Protein AF-A0A924YQJ0-F1 (afdb_monomer_lite)

Radius of gyration: 27.19 Å; chains: 1; bounding box: 60×38×92 Å

Sequence (343 aa):
TFSLLAASVLLFFAAELSQSNDGESGGRRAFGAVEGRRFEVEVSGPFDLWNGPWWRWVRIPTSAFHHANLLHLFCNVSTLWFLGPLMERRMRRAAYLGFWFFSATVPLVPEYYFGNYPIGLSGVACAMFGWCLIERQYDSALARRLDDRVVRSFWMFLFLFLGLSAIGWLPIANVAHFVGVGYGWLNARASRHRNGRMAWIAAHALLPLAIYGVLHPFWNARYHAFLGRTAQNADGLSAGVPHFREAVRRDPGLPKVWLSLAVEQASQGDHLSAWKLTIEGLQHNRSSEELAEFARTVWRFLPEQDQEAGREVLRLAFVEDAPSWSKNLRMAKPSTEEESLGR

Secondary structure (DSSP, 8-state):
-HHHHHHHHHHHHHHHHHHHHSTT--S-SSS--STTHHHHHHHH-GGG-SSS-GGGGGHHHHHTT--SSHHHHHHHHHHHHHHHHHHHTTS-HHHHHHHHHHHTTTTHHHHHHTT----STHHHHHHHHHHHHHHTTT-HHHHHHS-HHHHHHHHHHHHHHHHHHHTTSS---HHHHHHHHHHHHHHHHHHTSHHHHHHHHHHHTTHHHHHHHHHS-TT-HHHHHHHHHHHHHHH-HHHHHHHHHHHHHH-TT-HHHHHHHHHHHHHTT-HHHHHHHHHHHHHH-TT-HHHHHHHHHHHHHS-HHHHHHHHHHHHHHTTTTHHHHHHHTT-PPPP--TTSS--

Foldseek 3Di:
DVVLLVLLVVVAVVVVVVVVPPPDPDDDVPQDDDPVCVLVPLQCAHPSLQDDDPVSLLVQLVQQSYAPDDVQSCVQSVLCVLLVVVVPVVDDPVVSVVLSSVLSHQLQLVCLLVSHHDGHCLLVSLLSLLLLVQVLVVDVVSCVSCDPVNNVVVVVVLVVVVVCCVVPNDPDSNSSNVSSSVNNNLVNVLVPDPVSVVVVVVVVVCSVVSSVCSNQVLLALSNLVNQLVVLCVVPNLVRSQVSLVSSCVNPLLPLVSLQSNLVSCVVVVNLLVSLLSLLSSCLNHVPDVVSLVVNLVSLVSPDPVCLVVSLVSLCVSCVPCSVVSCVSSVVDDDDPPVVVVPD

Structure (mmCIF, N/CA/C/O backbone):
data_AF-A0A924YQJ0-F1
#
_entry.id   AF-A0A924YQJ0-F1
#
loop_
_atom_site.group_PDB
_atom_site.id
_atom_site.type_symbol
_atom_site.label_atom_id
_atom_site.label_alt_id
_atom_site.label_comp_id
_atom_site.label_asym_id
_atom_site.label_entity_id
_atom_site.label_seq_id
_atom_site.pdbx_PDB_ins_code
_atom_site.Cartn_x
_atom_site.Cartn_y
_atom_site.Cartn_z
_atom_site.occupancy
_atom_site.B_iso_or_equiv
_atom_site.auth_seq_id
_atom_site.auth_comp_id
_atom_site.auth_asym_id
_atom_site.auth_atom_id
_atom_site.pdbx_PDB_model_num
ATOM 1 N N . THR A 1 1 ? 24.486 2.948 -12.733 1.00 88.25 1 THR A N 1
ATOM 2 C CA . THR A 1 1 ? 23.898 1.719 -12.136 1.00 88.25 1 THR A CA 1
ATOM 3 C C . THR A 1 1 ? 24.552 1.353 -10.818 1.00 88.25 1 THR A C 1
ATOM 5 O O . THR A 1 1 ? 23.854 1.253 -9.819 1.00 88.25 1 THR A O 1
ATOM 8 N N . PHE A 1 2 ? 25.879 1.195 -10.797 1.00 91.88 2 PHE A N 1
ATOM 9 C CA . PHE A 1 2 ? 26.636 0.755 -9.619 1.00 91.88 2 PHE A CA 1
ATOM 10 C C . PHE A 1 2 ? 26.305 1.527 -8.330 1.00 91.88 2 PHE A C 1
ATOM 12 O O . PHE A 1 2 ? 25.998 0.904 -7.323 1.00 91.88 2 PHE A O 1
ATOM 19 N N . SER A 1 3 ? 26.260 2.863 -8.373 1.00 91.62 3 SER A N 1
ATOM 20 C CA . SER A 1 3 ? 25.950 3.690 -7.194 1.00 91.62 3 SER A CA 1
ATOM 21 C C . SER A 1 3 ? 24.571 3.408 -6.586 1.00 91.62 3 SER A C 1
ATOM 23 O O . SER A 1 3 ? 24.430 3.436 -5.370 1.00 91.62 3 SER A O 1
ATOM 25 N N . LEU A 1 4 ? 23.562 3.107 -7.412 1.00 90.69 4 LEU A N 1
ATOM 26 C CA . LEU A 1 4 ? 22.204 2.812 -6.939 1.00 90.69 4 LEU A CA 1
ATOM 27 C C . LEU A 1 4 ? 22.137 1.426 -6.288 1.00 90.69 4 LEU A C 1
ATOM 29 O O . LEU A 1 4 ? 21.515 1.275 -5.244 1.00 90.69 4 LEU A O 1
ATOM 33 N N . LEU A 1 5 ? 22.841 0.439 -6.854 1.00 92.50 5 LEU A N 1
ATOM 34 C CA . LEU A 1 5 ? 22.964 -0.891 -6.249 1.00 92.50 5 LEU A CA 1
ATOM 35 C C . LEU A 1 5 ? 23.741 -0.845 -4.934 1.00 92.50 5 LEU A C 1
ATOM 37 O O . LEU A 1 5 ? 23.312 -1.440 -3.949 1.00 92.50 5 LEU A O 1
ATOM 41 N N . ALA A 1 6 ? 24.853 -0.107 -4.904 1.00 92.44 6 ALA A N 1
ATOM 42 C CA . ALA A 1 6 ? 25.639 0.095 -3.695 1.00 92.44 6 ALA A CA 1
ATOM 43 C C . ALA A 1 6 ? 24.791 0.739 -2.590 1.00 92.44 6 ALA A C 1
ATOM 45 O O . ALA A 1 6 ? 24.817 0.261 -1.462 1.00 92.44 6 ALA A O 1
ATOM 46 N N . ALA A 1 7 ? 23.978 1.750 -2.918 1.00 90.06 7 ALA A N 1
ATOM 47 C CA . ALA A 1 7 ? 23.053 2.356 -1.964 1.00 90.06 7 ALA A CA 1
ATOM 48 C C . ALA A 1 7 ? 22.061 1.333 -1.383 1.00 90.06 7 ALA A C 1
ATOM 50 O O . ALA A 1 7 ? 21.879 1.300 -0.171 1.00 90.06 7 ALA A O 1
ATOM 51 N N . SER A 1 8 ? 21.467 0.459 -2.205 1.00 89.00 8 SER A N 1
ATOM 52 C CA . SER A 1 8 ? 20.559 -0.593 -1.717 1.00 89.00 8 SER A CA 1
ATOM 53 C C . SER A 1 8 ? 21.238 -1.593 -0.787 1.00 89.00 8 SER A C 1
ATOM 55 O O . SER A 1 8 ? 20.663 -1.970 0.229 1.00 89.00 8 SER A O 1
ATOM 57 N N . VAL A 1 9 ? 22.459 -2.016 -1.123 1.00 91.62 9 VAL A N 1
ATOM 58 C CA . VAL A 1 9 ? 23.227 -2.959 -0.300 1.00 91.62 9 VAL A CA 1
ATOM 59 C C . VAL A 1 9 ? 23.630 -2.312 1.026 1.00 91.62 9 VAL A C 1
ATOM 61 O O . VAL A 1 9 ? 23.434 -2.909 2.081 1.00 91.62 9 VAL A O 1
ATOM 64 N N . LEU A 1 10 ? 24.138 -1.077 0.991 1.00 91.81 10 LEU A N 1
ATOM 65 C CA . LEU A 1 10 ? 24.520 -0.333 2.193 1.00 91.81 10 LEU A CA 1
ATOM 66 C C . LEU A 1 10 ? 23.320 -0.082 3.110 1.00 91.81 10 LEU A C 1
ATOM 68 O O . LEU A 1 10 ? 23.429 -0.297 4.312 1.00 91.81 10 LEU A O 1
ATOM 72 N N . LEU A 1 11 ? 22.174 0.327 2.555 1.00 85.31 11 LEU A N 1
ATOM 73 C CA . LEU A 1 11 ? 20.947 0.542 3.326 1.00 85.31 11 LEU A CA 1
ATOM 74 C C . LEU A 1 11 ? 20.440 -0.749 3.974 1.00 85.31 11 LEU A C 1
ATOM 76 O O . LEU A 1 11 ? 20.011 -0.712 5.123 1.00 85.31 11 LEU A O 1
ATOM 80 N N . PHE A 1 12 ? 20.528 -1.884 3.275 1.00 84.75 12 PHE A N 1
ATOM 81 C CA . PHE A 1 12 ? 20.170 -3.181 3.847 1.00 84.75 12 PHE A CA 1
ATOM 82 C C . PHE A 1 12 ? 21.040 -3.519 5.064 1.00 84.75 12 PHE A C 1
ATOM 84 O O . PHE A 1 12 ? 20.512 -3.768 6.143 1.00 84.75 12 PHE A O 1
ATOM 91 N N . PHE A 1 13 ? 22.368 -3.454 4.933 1.00 86.56 13 PHE A N 1
ATOM 92 C CA . PHE A 1 13 ? 23.259 -3.755 6.057 1.00 86.56 13 PHE A CA 1
ATOM 93 C C . PHE A 1 13 ? 23.159 -2.732 7.192 1.00 86.56 13 PHE A C 1
ATOM 95 O O . PHE A 1 13 ? 23.241 -3.115 8.354 1.00 86.56 13 PHE A O 1
ATOM 102 N N . ALA A 1 14 ? 22.936 -1.451 6.890 1.00 84.44 14 ALA A N 1
ATOM 103 C CA . ALA A 1 14 ? 22.692 -0.440 7.915 1.00 84.44 14 ALA A CA 1
ATOM 104 C C . ALA A 1 14 ? 21.415 -0.742 8.721 1.00 84.44 14 ALA A C 1
ATOM 106 O O . ALA A 1 14 ? 21.425 -0.624 9.945 1.00 84.44 14 ALA A O 1
ATOM 107 N N . ALA A 1 15 ? 20.340 -1.176 8.053 1.00 75.31 15 ALA A N 1
ATOM 108 C CA . ALA A 1 15 ? 19.100 -1.588 8.708 1.00 75.31 15 ALA A CA 1
ATOM 109 C C . ALA A 1 15 ? 19.271 -2.849 9.575 1.00 75.31 15 ALA A C 1
ATOM 111 O O . ALA A 1 15 ? 18.702 -2.909 10.663 1.00 75.31 15 ALA A O 1
ATOM 112 N N . GLU A 1 16 ? 20.056 -3.834 9.132 1.00 75.12 16 GLU A N 1
ATOM 113 C CA . GLU A 1 16 ? 20.374 -5.035 9.924 1.00 75.12 16 GLU A CA 1
ATOM 114 C C . GLU A 1 16 ? 21.238 -4.698 11.153 1.00 75.12 16 GLU A C 1
ATOM 116 O O . GLU A 1 16 ? 20.939 -5.118 12.270 1.00 75.12 16 GLU A O 1
ATOM 121 N N . LEU A 1 17 ? 22.272 -3.865 10.983 1.00 78.38 17 LEU A N 1
ATOM 122 C CA . LEU A 1 17 ? 23.136 -3.428 12.085 1.00 78.38 17 LEU A CA 1
ATOM 123 C C . LEU A 1 17 ? 22.362 -2.618 13.130 1.00 78.38 17 LEU A C 1
ATOM 125 O O . LEU A 1 17 ? 22.528 -2.844 14.329 1.00 78.38 17 LEU A O 1
ATOM 129 N N . SER A 1 18 ? 21.477 -1.720 12.689 1.00 74.25 18 SER A N 1
ATOM 130 C CA . SER A 1 18 ? 20.603 -0.966 13.594 1.00 74.25 18 SER A CA 1
ATOM 131 C C . SER A 1 18 ? 19.709 -1.884 14.427 1.00 74.25 18 SER A C 1
ATOM 133 O O . SER A 1 18 ? 19.500 -1.604 15.600 1.00 74.25 18 SER A O 1
ATOM 135 N N . GLN A 1 19 ? 19.207 -2.980 13.851 1.00 64.56 19 GLN A N 1
ATOM 136 C CA . GLN A 1 19 ? 18.389 -3.954 14.579 1.00 64.56 19 GLN A CA 1
ATOM 137 C C . GLN A 1 19 ? 19.205 -4.767 15.591 1.00 64.56 19 GLN A C 1
ATOM 139 O O . GLN A 1 19 ? 18.689 -5.113 16.649 1.00 64.56 19 GLN A O 1
ATOM 144 N N . SER A 1 20 ? 20.476 -5.053 15.291 1.00 58.84 20 SER A N 1
ATOM 145 C CA . SER A 1 20 ? 21.359 -5.810 16.190 1.00 58.84 20 SER A CA 1
ATOM 146 C C . SER A 1 20 ? 21.831 -5.030 17.426 1.00 58.84 20 SER A C 1
ATOM 148 O O . SER A 1 20 ? 22.156 -5.645 18.438 1.00 58.84 20 SER A O 1
ATOM 150 N N . ASN A 1 21 ? 21.842 -3.692 17.366 1.00 55.72 21 ASN A N 1
ATOM 151 C CA . ASN A 1 21 ? 22.284 -2.823 18.466 1.00 55.72 21 ASN A CA 1
ATOM 152 C C . ASN A 1 21 ? 21.186 -2.528 19.506 1.00 55.72 21 ASN A C 1
ATOM 154 O O . ASN A 1 21 ? 21.502 -2.109 20.620 1.00 55.72 21 ASN A O 1
ATOM 158 N N . ASP A 1 22 ? 19.915 -2.773 19.178 1.00 53.62 22 ASP A N 1
ATOM 159 C CA . ASP A 1 22 ? 18.789 -2.654 20.110 1.00 53.62 22 ASP A CA 1
ATOM 160 C C . ASP A 1 22 ? 18.715 -3.910 21.009 1.00 53.62 22 ASP A C 1
ATOM 162 O O . ASP A 1 22 ? 17.861 -4.784 20.844 1.00 53.62 22 ASP A O 1
ATOM 166 N N . GLY A 1 23 ? 19.655 -4.019 21.954 1.00 38.97 23 GLY A N 1
ATOM 167 C CA . GLY A 1 23 ? 19.752 -5.122 22.916 1.00 38.97 23 GLY A CA 1
ATOM 168 C C . GLY A 1 23 ? 18.473 -5.363 23.740 1.00 38.97 23 GLY A C 1
ATOM 169 O O . GLY A 1 23 ? 17.751 -4.434 24.099 1.00 38.97 23 GLY A O 1
ATOM 170 N N . GLU A 1 24 ? 18.197 -6.642 24.023 1.00 39.56 24 GLU A N 1
ATOM 171 C CA . GLU A 1 24 ? 17.260 -7.157 25.046 1.00 39.56 24 GLU A CA 1
ATOM 172 C C . GLU A 1 24 ? 15.838 -6.560 25.117 1.00 39.56 24 GLU A C 1
ATOM 174 O O . GLU A 1 24 ? 15.170 -6.587 26.147 1.00 39.56 24 GLU A O 1
ATOM 179 N N . SER A 1 25 ? 15.283 -6.136 23.983 1.00 35.84 25 SER A N 1
ATOM 180 C CA . SER A 1 25 ? 13.825 -6.102 23.793 1.00 35.84 25 SER A CA 1
ATOM 181 C C . SER A 1 25 ? 13.473 -6.658 22.417 1.00 35.84 25 SER A C 1
ATOM 183 O O . SER A 1 25 ? 13.061 -5.951 21.497 1.00 35.84 25 SER A O 1
ATOM 185 N N . GLY A 1 26 ? 13.710 -7.965 22.291 1.00 32.19 26 GLY A N 1
ATOM 186 C CA . GLY A 1 26 ? 13.465 -8.747 21.090 1.00 32.19 26 GLY A CA 1
ATOM 187 C C . GLY A 1 26 ? 12.028 -8.618 20.589 1.00 32.19 26 GLY A C 1
ATOM 188 O O . GLY A 1 26 ? 11.067 -8.811 21.330 1.00 32.19 26 GLY A O 1
ATOM 189 N N . GLY A 1 27 ? 11.911 -8.319 19.294 1.00 32.78 27 GLY A N 1
ATOM 190 C CA . GLY A 1 27 ? 10.660 -8.350 18.544 1.00 32.78 27 GLY A CA 1
ATOM 191 C C . GLY A 1 27 ? 10.453 -7.112 17.674 1.00 32.78 27 GLY A C 1
ATOM 192 O O . GLY A 1 27 ? 9.882 -6.122 18.117 1.00 32.78 27 GLY A O 1
ATOM 193 N N . ARG A 1 28 ? 10.844 -7.201 16.394 1.00 35.25 28 ARG A N 1
ATOM 194 C CA . ARG A 1 28 ? 10.319 -6.356 15.300 1.00 35.25 28 ARG A CA 1
ATOM 195 C C . ARG A 1 28 ? 10.495 -4.835 15.458 1.00 35.25 28 ARG A C 1
ATOM 197 O O . ARG A 1 28 ? 9.589 -4.053 15.163 1.00 35.25 28 ARG A O 1
ATOM 204 N N . ARG A 1 29 ? 11.686 -4.376 15.836 1.00 38.38 29 ARG A N 1
ATOM 205 C CA . ARG A 1 29 ? 12.040 -2.947 15.762 1.00 38.38 29 ARG A CA 1
ATOM 206 C C . ARG A 1 29 ? 12.676 -2.602 14.418 1.00 38.38 29 ARG A C 1
ATOM 208 O O . ARG A 1 29 ? 13.869 -2.399 14.298 1.00 38.38 29 ARG A O 1
ATOM 215 N N . ALA A 1 30 ? 11.812 -2.584 13.410 1.00 37.84 30 ALA A N 1
ATOM 216 C CA . ALA A 1 30 ? 11.961 -1.864 12.137 1.00 37.84 30 ALA A CA 1
ATOM 217 C C . ALA A 1 30 ? 10.629 -1.880 11.362 1.00 37.84 30 ALA A C 1
ATOM 219 O O . ALA A 1 30 ? 10.388 -1.023 10.520 1.00 37.84 30 ALA A O 1
ATOM 220 N N . PHE A 1 31 ? 9.723 -2.806 11.697 1.00 42.81 31 PHE A N 1
ATOM 221 C CA . PHE A 1 31 ? 8.387 -2.904 11.117 1.00 42.81 31 PHE A CA 1
ATOM 222 C C . PHE A 1 31 ? 7.412 -3.314 12.218 1.00 42.81 31 PHE A C 1
ATOM 224 O O . PHE A 1 31 ? 7.477 -4.432 12.722 1.00 42.81 31 PHE A O 1
ATOM 231 N N . GLY A 1 32 ? 6.578 -2.361 12.637 1.00 32.66 32 GLY A N 1
ATOM 232 C CA . GLY A 1 32 ? 5.831 -2.390 13.891 1.00 32.66 32 GLY A CA 1
ATOM 233 C C . GLY A 1 32 ? 5.195 -3.724 14.264 1.00 32.66 32 GLY A C 1
ATOM 234 O O . GLY A 1 32 ? 4.314 -4.229 13.576 1.00 32.66 32 GLY A O 1
ATOM 235 N N . ALA A 1 33 ? 5.576 -4.235 15.432 1.00 27.20 33 ALA A N 1
ATOM 236 C CA . ALA A 1 33 ? 4.684 -5.016 16.279 1.00 27.20 33 ALA A CA 1
ATOM 237 C C . ALA A 1 33 ? 5.171 -4.976 17.735 1.00 27.20 33 ALA A C 1
ATOM 239 O O . ALA A 1 33 ? 5.974 -5.794 18.165 1.00 27.20 33 ALA A O 1
ATOM 240 N N . VAL A 1 34 ? 4.631 -4.026 18.492 1.00 28.97 34 VAL A N 1
ATOM 241 C CA . VAL A 1 34 ? 4.242 -4.231 19.895 1.00 28.97 34 VAL A CA 1
ATOM 242 C C . VAL A 1 34 ? 2.718 -4.144 19.863 1.00 28.97 34 VAL A C 1
ATOM 244 O O . VAL A 1 34 ? 2.193 -3.369 19.072 1.00 28.97 34 VAL A O 1
ATOM 247 N N . GLU A 1 35 ? 1.978 -4.933 20.628 1.00 30.94 35 GLU A N 1
ATOM 248 C CA . GLU A 1 35 ? 0.509 -5.054 20.511 1.00 30.94 35 GLU A CA 1
ATOM 249 C C . GLU A 1 35 ? -0.248 -3.702 20.592 1.00 30.94 35 GLU A C 1
ATOM 251 O O . GLU A 1 35 ? -1.254 -3.503 19.907 1.00 30.94 35 GLU A O 1
ATOM 256 N N . GLY A 1 36 ? 0.325 -2.715 21.299 1.00 27.34 36 GLY A N 1
ATOM 257 C CA . GLY A 1 36 ? -0.094 -1.303 21.271 1.00 27.34 36 GLY A CA 1
ATOM 258 C C . GLY A 1 36 ? 0.354 -0.501 20.032 1.00 27.34 36 GLY A C 1
ATOM 259 O O . GLY A 1 36 ? -0.408 0.315 19.522 1.00 27.34 36 GLY A O 1
ATOM 260 N N . ARG A 1 37 ? 1.538 -0.789 19.470 1.00 35.16 37 ARG A N 1
ATOM 261 C CA . ARG A 1 37 ? 2.083 -0.190 18.228 1.00 35.16 37 ARG A CA 1
ATOM 262 C C . ARG A 1 37 ? 1.526 -0.795 16.937 1.00 35.16 37 ARG A C 1
ATOM 264 O O . ARG A 1 37 ? 1.705 -0.220 15.870 1.00 35.16 37 ARG A O 1
ATOM 271 N N . ARG A 1 38 ? 0.872 -1.959 16.993 1.00 41.78 38 ARG A N 1
ATOM 272 C CA . ARG A 1 38 ? 0.267 -2.597 15.812 1.00 41.78 38 ARG A CA 1
ATOM 273 C C . ARG A 1 38 ? -0.838 -1.716 15.234 1.00 41.78 38 ARG A C 1
ATOM 275 O O . ARG A 1 38 ? -0.884 -1.538 14.027 1.00 41.78 38 ARG A O 1
ATOM 282 N N . PHE A 1 39 ? -1.627 -1.087 16.110 1.00 45.09 39 PHE A N 1
ATOM 283 C CA . PHE A 1 39 ? -2.603 -0.080 15.706 1.00 45.09 39 PHE A CA 1
ATOM 284 C C . PHE A 1 39 ? -1.914 1.173 15.166 1.00 45.09 39 PHE A C 1
ATOM 286 O O . PHE A 1 39 ? -2.286 1.618 14.096 1.00 45.09 39 PHE A O 1
ATOM 293 N N . GLU A 1 40 ? -0.883 1.707 15.836 1.00 50.00 40 GLU A N 1
ATOM 294 C CA . GLU A 1 40 ? -0.159 2.897 15.350 1.00 50.00 40 GLU A CA 1
ATOM 295 C C . GLU A 1 40 ? 0.422 2.713 13.948 1.00 50.00 40 GLU A C 1
ATOM 297 O O . GLU A 1 40 ? 0.302 3.625 13.146 1.00 50.00 40 GLU A O 1
ATOM 302 N N . VAL A 1 41 ? 0.977 1.543 13.622 1.00 49.88 41 VAL A N 1
ATOM 303 C CA . VAL A 1 41 ? 1.477 1.233 12.268 1.00 49.88 41 VAL A CA 1
ATOM 304 C C . VAL A 1 41 ? 0.342 0.945 11.281 1.00 49.88 41 VAL A C 1
ATOM 306 O O . VAL A 1 41 ? 0.444 1.268 10.099 1.00 49.88 41 VAL A O 1
ATOM 309 N N . GLU A 1 42 ? -0.760 0.362 11.750 1.00 52.50 42 GLU A N 1
ATOM 310 C CA . GLU A 1 42 ? -1.954 0.111 10.939 1.00 52.50 42 GLU A CA 1
ATOM 311 C C . GLU A 1 42 ? -2.703 1.405 10.589 1.00 52.50 42 GLU A C 1
ATOM 313 O O . GLU A 1 42 ? -3.273 1.505 9.501 1.00 52.50 42 GLU A O 1
ATOM 318 N N . VAL A 1 43 ? -2.649 2.411 11.469 1.00 53.16 43 VAL A N 1
ATOM 319 C CA . VAL A 1 43 ? -3.235 3.731 11.245 1.00 53.16 43 VAL A CA 1
ATOM 320 C C . VAL A 1 43 ? -2.237 4.790 10.780 1.00 53.16 43 VAL A C 1
ATOM 322 O O . VAL A 1 43 ? -2.679 5.743 10.186 1.00 53.16 43 VAL A O 1
ATOM 325 N N . SER A 1 44 ? -0.915 4.704 10.932 1.00 57.81 44 SER A N 1
ATOM 326 C CA . SER A 1 44 ? -0.019 5.743 10.369 1.00 57.81 44 SER A CA 1
ATOM 327 C C . SER A 1 44 ? 0.261 5.568 8.867 1.00 57.81 44 SER A C 1
ATOM 329 O O . SER A 1 44 ? 0.839 6.458 8.229 1.00 57.81 44 SER A O 1
ATOM 331 N N . GLY A 1 45 ? -0.171 4.439 8.294 1.00 57.16 45 GLY A N 1
ATOM 332 C CA . GLY A 1 45 ? 0.249 3.985 6.972 1.00 57.16 45 GLY A CA 1
ATOM 333 C C . GLY A 1 45 ? 1.704 3.493 6.999 1.00 57.16 45 GLY A C 1
ATOM 334 O O . GLY A 1 45 ? 2.438 3.714 7.965 1.00 57.16 45 GLY A O 1
ATOM 335 N N . PRO A 1 46 ? 2.189 2.822 5.945 1.00 62.50 46 PRO A N 1
ATOM 336 C CA . PRO A 1 46 ? 3.576 2.386 5.909 1.00 62.50 46 PRO A CA 1
ATOM 337 C C . PRO A 1 46 ? 4.466 3.622 5.903 1.00 62.50 46 PRO A C 1
ATOM 339 O O . PRO A 1 46 ? 4.115 4.645 5.313 1.00 62.50 46 PRO A O 1
ATOM 342 N N . PHE A 1 47 ? 5.635 3.536 6.529 1.00 66.19 47 PHE A N 1
ATOM 343 C CA . PHE A 1 47 ? 6.590 4.645 6.534 1.00 66.19 47 PHE A CA 1
ATOM 344 C C . PHE A 1 47 ? 5.951 5.986 6.942 1.00 66.19 47 PHE A C 1
ATOM 346 O O . PHE A 1 47 ? 6.328 7.016 6.387 1.00 66.19 47 PHE A O 1
ATOM 353 N N . ASP A 1 48 ? 4.957 5.987 7.835 1.00 73.50 48 ASP A N 1
ATOM 354 C CA . ASP A 1 48 ? 4.191 7.154 8.297 1.00 73.50 48 ASP A CA 1
ATOM 355 C C . ASP A 1 48 ? 3.782 8.134 7.185 1.00 73.50 48 ASP A C 1
ATOM 357 O O . ASP A 1 48 ? 3.928 9.353 7.336 1.00 73.50 48 ASP A O 1
ATOM 361 N N . LEU A 1 49 ? 3.334 7.619 6.038 1.00 80.25 49 LEU A N 1
ATOM 362 C CA . LEU A 1 49 ? 2.965 8.450 4.889 1.00 80.25 49 LEU A CA 1
ATOM 363 C C . LEU A 1 49 ? 1.808 9.408 5.186 1.00 80.25 49 LEU A C 1
ATOM 365 O O . LEU A 1 49 ? 1.748 10.474 4.581 1.00 80.25 49 LEU A O 1
ATOM 369 N N . TRP A 1 50 ? 0.904 9.042 6.095 1.00 84.25 50 TRP A N 1
ATOM 370 C CA . TRP A 1 50 ? -0.309 9.817 6.381 1.00 84.25 50 TRP A CA 1
ATOM 371 C C . TRP A 1 50 ? -0.106 10.896 7.441 1.00 84.25 50 TRP A C 1
ATOM 373 O O . TRP A 1 50 ? -0.878 11.848 7.522 1.00 84.25 50 TRP A O 1
ATOM 383 N N . ASN A 1 51 ? 0.938 10.759 8.252 1.00 78.50 51 ASN A N 1
ATOM 384 C CA . ASN A 1 51 ? 1.296 11.736 9.268 1.00 78.50 51 ASN A CA 1
ATOM 385 C C . ASN A 1 51 ? 2.314 12.733 8.685 1.00 78.50 51 ASN A C 1
ATOM 387 O O . ASN A 1 51 ? 3.109 12.352 7.841 1.00 78.50 51 ASN A O 1
ATOM 391 N N . GLY A 1 52 ? 2.370 13.982 9.148 1.00 74.50 52 GLY A N 1
ATOM 392 C CA . GLY A 1 52 ? 3.493 14.900 8.905 1.00 74.50 52 GLY A CA 1
ATOM 393 C C . GLY A 1 52 ? 3.552 15.659 7.561 1.00 74.50 52 GLY A C 1
ATOM 394 O O . GLY A 1 52 ? 2.554 15.797 6.862 1.00 74.50 52 GLY A O 1
ATOM 395 N N . PRO A 1 53 ? 4.716 16.262 7.236 1.00 81.56 53 PRO A N 1
ATOM 396 C CA . PRO A 1 53 ? 4.836 17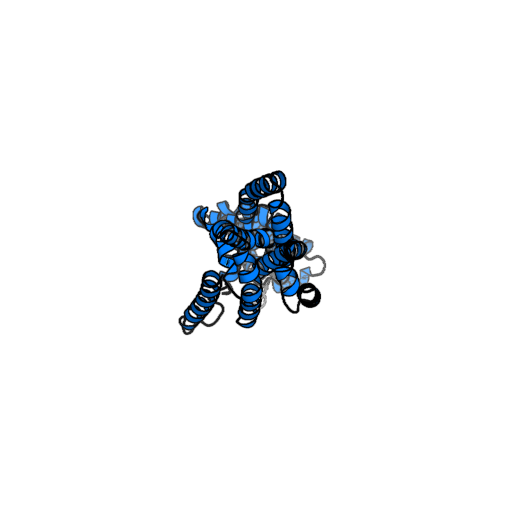.283 6.191 1.00 81.56 53 PRO A CA 1
ATOM 397 C C . PRO A 1 53 ? 4.746 16.730 4.765 1.00 81.56 53 PRO A C 1
ATOM 399 O O . PRO A 1 53 ? 5.116 15.586 4.494 1.00 81.56 53 PRO A O 1
ATOM 402 N N . TRP A 1 54 ? 4.368 17.609 3.829 1.00 80.31 54 TRP A N 1
ATOM 403 C CA . TRP A 1 54 ? 4.122 17.279 2.420 1.00 80.31 54 TRP A CA 1
ATOM 404 C C . TRP A 1 54 ? 5.271 16.531 1.730 1.00 80.31 54 TRP A C 1
ATOM 406 O O . TRP A 1 54 ? 5.013 15.728 0.845 1.00 80.31 54 TRP A O 1
ATOM 416 N N . TRP A 1 55 ? 6.534 16.730 2.128 1.00 84.94 55 TRP A N 1
ATOM 417 C CA . TRP A 1 55 ? 7.695 16.089 1.491 1.00 84.94 55 TRP A CA 1
ATOM 418 C C . TRP A 1 55 ? 7.797 14.572 1.731 1.00 84.94 55 TRP A C 1
ATOM 420 O O . TRP A 1 55 ? 8.628 13.910 1.106 1.00 84.94 55 TRP A O 1
ATOM 430 N N . ARG A 1 56 ? 6.960 13.981 2.597 1.00 85.00 56 ARG A N 1
ATOM 431 C CA . ARG A 1 56 ? 6.997 12.538 2.900 1.00 85.00 56 ARG A CA 1
ATOM 432 C C . ARG A 1 56 ? 6.719 11.632 1.708 1.00 85.00 56 ARG A C 1
ATOM 434 O O . ARG A 1 56 ? 7.120 10.472 1.760 1.00 85.00 56 ARG A O 1
ATOM 441 N N . TRP A 1 57 ? 6.158 12.138 0.608 1.00 87.38 57 TRP A N 1
ATOM 442 C CA . TRP A 1 57 ? 6.042 11.368 -0.635 1.00 87.38 57 TRP A CA 1
ATOM 443 C C . TRP A 1 57 ? 7.388 10.803 -1.122 1.00 87.38 57 TRP A C 1
ATOM 445 O O . TRP A 1 57 ? 7.406 9.754 -1.760 1.00 87.38 57 TRP A O 1
ATOM 455 N N . VAL A 1 58 ? 8.524 11.425 -0.768 1.00 88.19 58 VAL A N 1
ATOM 456 C CA . VAL A 1 58 ? 9.879 10.921 -1.073 1.00 88.19 58 VAL A CA 1
ATOM 457 C C . VAL A 1 58 ? 10.139 9.541 -0.446 1.00 88.19 58 VAL A C 1
ATOM 459 O O . VAL A 1 58 ? 10.973 8.774 -0.937 1.00 88.19 58 VAL A O 1
ATOM 462 N N . ARG A 1 59 ? 9.392 9.155 0.597 1.00 86.69 59 ARG A N 1
ATOM 463 C CA . ARG A 1 59 ? 9.459 7.810 1.185 1.00 86.69 59 ARG A CA 1
ATOM 464 C C . ARG A 1 59 ? 8.993 6.727 0.206 1.00 86.69 59 ARG A C 1
ATOM 466 O O . ARG A 1 59 ? 9.478 5.606 0.311 1.00 86.69 59 ARG A O 1
ATOM 473 N N . ILE A 1 60 ? 8.154 7.055 -0.786 1.00 88.38 60 ILE A N 1
ATOM 474 C CA . ILE A 1 60 ? 7.710 6.111 -1.827 1.00 88.38 60 ILE A CA 1
ATOM 475 C C . ILE A 1 60 ? 8.919 5.580 -2.622 1.00 88.38 60 ILE A C 1
ATOM 477 O O . ILE A 1 60 ? 9.237 4.403 -2.461 1.00 88.38 60 ILE A O 1
ATOM 481 N N . PRO A 1 61 ? 9.679 6.390 -3.388 1.00 90.81 61 PRO A N 1
ATOM 482 C CA . PRO A 1 61 ? 10.854 5.884 -4.101 1.00 90.81 61 PRO A CA 1
ATOM 483 C C . PRO A 1 61 ? 11.959 5.371 -3.167 1.00 90.81 61 PRO A C 1
ATOM 485 O O . PRO A 1 61 ? 12.725 4.489 -3.549 1.00 90.81 61 PRO A O 1
ATOM 488 N N . THR A 1 62 ? 12.044 5.879 -1.934 1.00 88.19 62 THR A N 1
ATOM 489 C CA . THR A 1 62 ? 13.042 5.418 -0.953 1.00 88.19 62 THR A CA 1
ATOM 490 C C . THR A 1 62 ? 12.742 4.003 -0.438 1.00 88.19 62 THR A C 1
ATOM 492 O O . THR A 1 62 ? 13.662 3.220 -0.196 1.00 88.19 62 THR A O 1
ATOM 495 N N . SER A 1 63 ? 11.465 3.623 -0.321 1.00 85.75 63 SER A N 1
ATOM 496 C CA . SER A 1 63 ? 11.054 2.266 0.075 1.00 85.75 63 SER A CA 1
ATOM 497 C C . SER A 1 63 ? 11.558 1.186 -0.892 1.00 85.75 63 SER A C 1
ATOM 499 O O . SER A 1 63 ? 11.863 0.070 -0.473 1.00 85.75 63 SER A O 1
ATOM 501 N N . ALA A 1 64 ? 11.775 1.541 -2.162 1.00 87.00 64 ALA A N 1
ATOM 502 C CA . ALA A 1 64 ? 12.334 0.639 -3.159 1.00 87.00 64 ALA A CA 1
ATOM 503 C C . ALA A 1 64 ? 13.769 0.193 -2.808 1.00 87.00 64 ALA A C 1
ATOM 505 O O . ALA A 1 64 ? 14.192 -0.883 -3.210 1.00 87.00 64 ALA A O 1
ATOM 506 N N . PHE A 1 65 ? 14.523 0.965 -2.017 1.00 87.06 65 PHE A N 1
ATOM 507 C CA . PHE A 1 65 ? 15.870 0.579 -1.579 1.00 87.06 65 PHE A CA 1
ATOM 508 C C . PHE A 1 65 ? 15.877 -0.380 -0.379 1.00 87.06 65 PHE A C 1
ATOM 510 O O . PHE A 1 65 ? 16.914 -0.980 -0.091 1.00 87.06 65 PHE A O 1
ATOM 517 N N . HIS A 1 66 ? 14.741 -0.557 0.297 1.00 84.88 66 HIS A N 1
ATOM 518 C CA . HIS A 1 66 ? 14.609 -1.462 1.437 1.00 84.88 66 HIS A CA 1
ATOM 519 C C . HIS A 1 66 ? 14.333 -2.889 0.969 1.00 84.88 66 HIS A C 1
ATOM 521 O O . HIS A 1 66 ? 13.668 -3.104 -0.039 1.00 84.88 66 HIS A O 1
ATOM 527 N N . HIS A 1 67 ? 14.833 -3.879 1.705 1.00 85.31 67 HIS A N 1
ATOM 528 C CA . HIS A 1 67 ? 14.691 -5.287 1.345 1.00 85.31 67 HIS A CA 1
ATOM 529 C C . HIS A 1 67 ? 14.302 -6.107 2.571 1.00 85.31 67 HIS A C 1
ATOM 531 O O . HIS A 1 67 ? 14.775 -5.847 3.670 1.00 85.31 67 HIS A O 1
ATOM 537 N N . ALA A 1 68 ? 13.426 -7.091 2.368 1.00 80.69 68 ALA A N 1
ATOM 538 C CA . ALA A 1 68 ? 12.848 -7.877 3.460 1.00 80.69 68 ALA A CA 1
ATOM 539 C C . ALA A 1 68 ? 13.791 -8.963 3.998 1.00 80.69 68 ALA A C 1
ATOM 541 O O . ALA A 1 68 ? 13.617 -9.428 5.117 1.00 80.69 68 ALA A O 1
ATOM 542 N N . ASN A 1 69 ? 14.723 -9.435 3.168 1.00 83.06 69 ASN A N 1
ATOM 543 C CA . ASN A 1 69 ? 15.703 -10.462 3.506 1.00 83.06 69 ASN A CA 1
ATOM 544 C C . ASN A 1 69 ? 16.813 -10.506 2.443 1.00 83.06 69 ASN A C 1
ATOM 546 O O . ASN A 1 69 ? 16.702 -9.898 1.371 1.00 83.06 69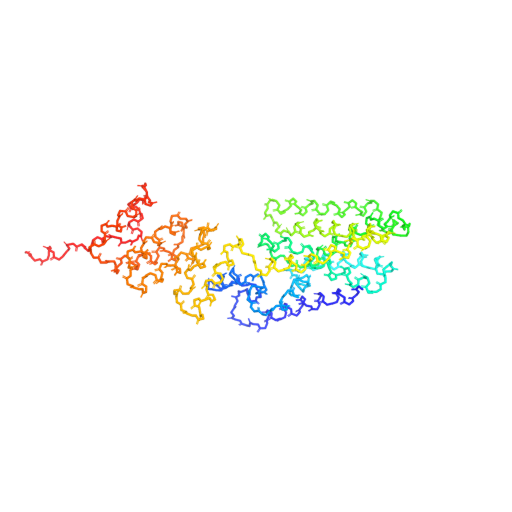 ASN A O 1
ATOM 550 N N . LEU A 1 70 ? 17.865 -11.275 2.732 1.00 87.31 70 LEU A N 1
ATOM 551 C CA . LEU A 1 70 ? 19.036 -11.408 1.868 1.00 87.31 70 LEU A CA 1
ATOM 552 C C . LEU A 1 70 ? 18.708 -12.007 0.490 1.00 87.31 70 LEU A C 1
ATOM 554 O O . LEU A 1 70 ? 19.247 -11.542 -0.512 1.00 87.31 70 LEU A O 1
ATOM 558 N N . LEU A 1 71 ? 17.807 -12.994 0.410 1.00 86.00 71 LEU A N 1
ATOM 559 C CA . LEU A 1 71 ? 17.400 -13.598 -0.867 1.00 86.00 71 LEU A CA 1
ATOM 560 C C . LEU A 1 71 ? 16.692 -12.573 -1.766 1.00 86.00 71 LEU A C 1
ATOM 562 O O . LEU A 1 71 ? 16.985 -12.480 -2.959 1.00 86.00 71 LEU A O 1
ATOM 566 N N . HIS A 1 72 ? 15.795 -11.773 -1.189 1.00 84.81 72 HIS A N 1
ATOM 567 C CA . HIS A 1 72 ? 15.097 -10.701 -1.889 1.00 84.81 72 HIS A CA 1
ATOM 568 C C . HIS A 1 72 ? 16.083 -9.634 -2.394 1.00 84.81 72 HIS A C 1
ATOM 570 O O . HIS A 1 72 ? 16.011 -9.239 -3.561 1.00 84.81 72 HIS A O 1
ATOM 576 N N . LEU A 1 73 ? 17.048 -9.219 -1.563 1.00 89.69 73 LEU A N 1
ATOM 577 C CA . LEU A 1 73 ? 18.125 -8.314 -1.981 1.00 89.69 73 LEU A CA 1
ATOM 578 C C . LEU A 1 73 ? 18.932 -8.904 -3.141 1.00 89.69 73 LEU A C 1
ATOM 580 O O . LEU A 1 73 ? 19.120 -8.240 -4.161 1.00 89.69 73 LEU A O 1
ATOM 584 N N . PHE A 1 74 ? 19.373 -10.155 -3.007 1.00 92.69 74 PHE A N 1
ATOM 585 C CA . PHE A 1 74 ? 20.176 -10.838 -4.014 1.00 92.69 74 PHE A CA 1
ATOM 586 C C . PHE A 1 74 ? 19.466 -10.895 -5.371 1.00 92.69 74 PHE A C 1
ATOM 588 O O . PHE A 1 74 ? 20.068 -10.545 -6.389 1.00 92.69 74 PHE A O 1
ATOM 595 N N . CYS A 1 75 ? 18.184 -11.274 -5.401 1.00 90.25 75 CYS A N 1
ATOM 596 C CA . CYS A 1 75 ? 17.408 -11.351 -6.641 1.00 90.25 75 CYS A CA 1
ATOM 597 C C . CYS A 1 75 ? 17.283 -9.979 -7.325 1.00 90.25 75 CYS A C 1
ATOM 599 O O . CYS A 1 75 ? 17.504 -9.862 -8.535 1.00 90.25 75 CYS A O 1
ATOM 601 N N . ASN A 1 76 ? 16.984 -8.928 -6.555 1.00 92.94 76 ASN A N 1
ATOM 602 C CA . ASN A 1 76 ? 16.841 -7.568 -7.077 1.00 92.94 76 ASN A CA 1
ATOM 603 C C . ASN A 1 76 ? 18.166 -7.021 -7.618 1.00 92.94 76 ASN A C 1
ATOM 605 O O . ASN A 1 76 ? 18.226 -6.547 -8.755 1.00 92.94 76 ASN A O 1
ATOM 609 N N . VAL A 1 77 ? 19.238 -7.122 -6.827 1.00 94.81 77 VAL A N 1
ATOM 610 C CA . VAL A 1 77 ? 20.566 -6.629 -7.208 1.00 94.81 77 VAL A CA 1
ATOM 611 C C . VAL A 1 77 ? 21.086 -7.379 -8.428 1.00 94.81 77 VAL A C 1
ATOM 613 O O . VAL A 1 77 ? 21.549 -6.733 -9.362 1.00 94.81 77 VAL A O 1
ATOM 616 N N . SER A 1 78 ? 20.951 -8.707 -8.478 1.00 95.00 78 SER A N 1
ATOM 617 C CA . SER A 1 78 ? 21.406 -9.516 -9.620 1.00 95.00 78 SER A CA 1
ATOM 618 C C . SER A 1 78 ? 20.683 -9.136 -10.912 1.00 95.00 78 SER A C 1
ATOM 620 O O . SER A 1 78 ? 21.308 -8.952 -11.958 1.00 95.00 78 SER A O 1
ATOM 622 N N . THR A 1 79 ? 19.365 -8.943 -10.837 1.00 95.25 79 THR A N 1
ATOM 623 C CA . THR A 1 79 ? 18.552 -8.566 -12.000 1.00 95.25 79 THR A CA 1
ATOM 624 C C . THR A 1 79 ? 18.924 -7.179 -12.520 1.00 95.25 79 THR A C 1
ATOM 626 O O . THR A 1 79 ? 19.115 -6.979 -13.721 1.00 95.25 79 THR A O 1
ATOM 629 N N . LEU A 1 80 ? 19.078 -6.209 -11.621 1.00 96.00 80 LEU A N 1
ATOM 630 C CA . LEU A 1 80 ? 19.444 -4.844 -11.984 1.00 96.00 80 LEU A CA 1
ATOM 631 C C . LEU A 1 80 ? 20.908 -4.705 -12.399 1.00 96.00 80 LEU A C 1
ATOM 633 O O . LEU A 1 80 ? 21.226 -3.868 -13.241 1.00 96.00 80 LEU A O 1
ATOM 637 N N . TRP A 1 81 ? 21.801 -5.526 -11.852 1.00 96.44 81 TRP A N 1
ATOM 638 C CA . TRP A 1 81 ? 23.180 -5.630 -12.315 1.00 96.44 81 TRP A CA 1
ATOM 639 C C . TRP A 1 81 ? 23.230 -6.098 -13.769 1.00 96.44 81 TRP A C 1
ATOM 641 O O . TRP A 1 81 ? 24.043 -5.607 -14.550 1.00 96.44 81 TRP A O 1
ATOM 651 N N . PHE A 1 82 ? 22.345 -7.019 -14.153 1.00 96.75 82 PHE A N 1
ATOM 652 C CA . PHE A 1 82 ? 22.236 -7.487 -15.529 1.00 96.75 82 PHE A CA 1
ATOM 653 C C . PHE A 1 82 ? 21.601 -6.438 -16.459 1.00 96.75 82 PHE A C 1
ATOM 655 O O . PHE A 1 82 ? 22.189 -6.093 -17.484 1.00 96.75 82 PHE A O 1
ATOM 662 N N . LEU A 1 83 ? 20.426 -5.899 -16.110 1.00 97.25 83 LEU A N 1
ATOM 663 C CA . LEU A 1 83 ? 19.662 -4.992 -16.982 1.00 97.25 83 LEU A CA 1
ATOM 664 C C . LEU A 1 83 ? 20.192 -3.550 -16.988 1.00 97.25 83 LEU A C 1
ATOM 666 O O . LEU A 1 83 ? 20.209 -2.893 -18.030 1.00 97.25 83 LEU A O 1
ATOM 670 N N . GLY A 1 84 ? 20.660 -3.051 -15.846 1.00 96.00 84 GLY A N 1
ATOM 671 C CA . GLY A 1 84 ? 21.061 -1.657 -15.665 1.00 96.00 84 GLY A CA 1
ATOM 672 C C . GLY A 1 84 ? 22.138 -1.189 -16.650 1.00 96.00 84 GLY A C 1
ATOM 673 O O . GLY A 1 84 ? 21.920 -0.187 -17.334 1.00 96.00 84 GLY A O 1
ATOM 674 N N . PRO A 1 85 ? 23.267 -1.908 -16.824 1.00 95.56 85 PRO A N 1
ATOM 675 C CA . PRO A 1 85 ? 24.294 -1.539 -17.799 1.00 95.56 85 PRO A CA 1
ATOM 676 C C . PRO A 1 85 ? 23.805 -1.576 -19.253 1.00 95.56 85 PRO A C 1
ATOM 678 O O . PRO A 1 85 ? 24.338 -0.851 -20.096 1.00 95.56 85 PRO A O 1
ATOM 681 N N . LEU A 1 86 ? 22.804 -2.408 -19.571 1.00 95.88 86 LEU A N 1
ATOM 682 C CA . LEU A 1 86 ? 22.217 -2.457 -20.912 1.00 95.88 86 LEU A CA 1
ATOM 683 C C . LEU A 1 86 ? 21.458 -1.162 -21.221 1.00 95.88 86 LEU A C 1
ATOM 685 O O . LEU A 1 86 ? 21.572 -0.644 -22.333 1.00 95.88 86 LEU A O 1
ATOM 689 N N . MET A 1 87 ? 20.742 -0.614 -20.242 1.00 96.31 87 MET A N 1
ATOM 690 C CA . MET A 1 87 ? 20.000 0.640 -20.384 1.00 96.31 87 MET A CA 1
ATOM 691 C C . MET A 1 87 ? 20.896 1.873 -20.266 1.00 96.31 87 MET A C 1
ATOM 693 O O . MET A 1 87 ? 20.809 2.782 -21.087 1.00 96.31 87 MET A O 1
ATOM 697 N N . GLU A 1 88 ? 21.803 1.898 -19.289 1.00 95.06 88 GLU A N 1
ATOM 698 C CA . GLU A 1 88 ? 22.679 3.043 -19.002 1.00 95.06 88 GLU A CA 1
ATOM 699 C C . GLU A 1 88 ? 23.561 3.428 -20.199 1.00 95.06 88 GLU A C 1
ATOM 701 O O . GLU A 1 88 ? 23.819 4.606 -20.420 1.00 95.06 88 GLU A O 1
ATOM 706 N N . ARG A 1 89 ? 23.971 2.453 -21.022 1.00 93.56 89 ARG A N 1
ATOM 707 C CA . ARG A 1 89 ? 24.732 2.697 -22.262 1.00 93.56 89 ARG A CA 1
ATOM 708 C C . ARG A 1 89 ? 23.898 3.313 -23.391 1.00 93.56 89 ARG A C 1
ATOM 710 O O . ARG A 1 89 ? 24.470 3.859 -24.327 1.00 93.56 89 ARG A O 1
ATOM 717 N N . ARG A 1 90 ? 22.571 3.188 -23.327 1.00 94.75 90 ARG A N 1
ATOM 718 C CA . ARG A 1 90 ? 21.620 3.621 -24.369 1.00 94.75 90 ARG A CA 1
ATOM 719 C C . ARG A 1 90 ? 20.871 4.893 -23.998 1.00 94.75 90 ARG A C 1
ATOM 721 O O . ARG A 1 90 ? 20.329 5.570 -24.865 1.00 94.75 90 ARG A O 1
ATOM 728 N N . MET A 1 91 ? 20.838 5.230 -22.714 1.00 95.06 91 MET A N 1
ATOM 729 C CA . MET A 1 91 ? 20.151 6.405 -22.202 1.00 95.06 91 MET A CA 1
ATOM 730 C C . MET A 1 91 ? 21.151 7.491 -21.817 1.00 95.06 91 MET A C 1
ATOM 732 O O . MET A 1 91 ? 22.208 7.237 -21.245 1.00 95.06 91 MET A O 1
ATOM 736 N N . ARG A 1 92 ? 20.780 8.752 -22.057 1.00 94.88 92 ARG A N 1
ATOM 737 C CA . ARG A 1 92 ? 21.497 9.884 -21.456 1.00 94.88 92 ARG A CA 1
ATOM 738 C C . ARG 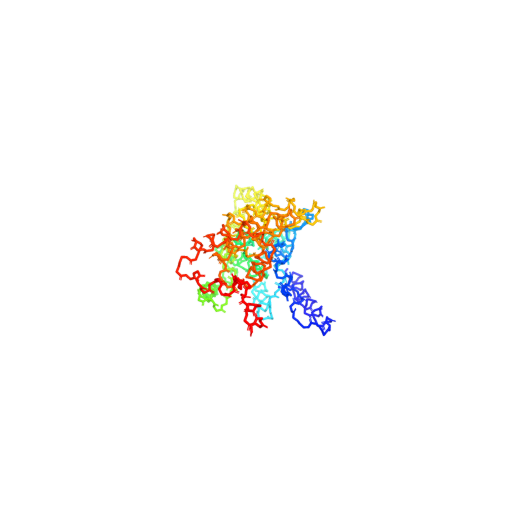A 1 92 ? 21.387 9.783 -19.934 1.00 94.88 92 ARG A C 1
ATOM 740 O O . ARG A 1 92 ? 20.321 9.443 -19.428 1.00 94.88 92 ARG A O 1
ATOM 747 N N . ARG A 1 93 ? 22.441 10.167 -19.205 1.00 93.94 93 ARG A N 1
ATOM 748 C CA . ARG A 1 93 ? 22.503 10.074 -17.730 1.00 93.94 93 ARG A CA 1
ATOM 749 C C . ARG A 1 93 ? 21.248 10.614 -17.032 1.00 93.94 93 ARG A C 1
ATOM 751 O O . ARG A 1 93 ? 20.670 9.920 -16.207 1.00 93.94 93 ARG A O 1
ATOM 758 N N . ALA A 1 94 ? 20.779 11.804 -17.416 1.00 93.88 94 ALA A N 1
ATOM 759 C CA . ALA A 1 94 ? 19.568 12.402 -16.847 1.00 93.88 94 ALA A CA 1
ATOM 760 C C . ALA A 1 94 ? 18.293 11.585 -17.137 1.00 93.88 94 ALA A C 1
ATOM 762 O O . ALA A 1 94 ? 17.458 11.418 -16.256 1.00 93.88 94 ALA A O 1
ATOM 763 N N . ALA A 1 95 ? 18.161 11.030 -18.347 1.00 93.75 95 ALA A N 1
ATOM 764 C CA . ALA A 1 95 ? 17.028 10.178 -18.705 1.00 93.75 95 ALA A CA 1
ATOM 765 C C . ALA A 1 95 ? 17.058 8.848 -17.939 1.00 93.75 95 ALA A C 1
ATOM 767 O O . ALA A 1 95 ? 16.014 8.369 -17.516 1.00 93.75 95 ALA A O 1
ATOM 768 N N . TYR A 1 96 ? 18.249 8.285 -17.716 1.00 95.81 96 TYR A N 1
ATOM 769 C CA . TYR A 1 96 ? 18.422 7.070 -16.924 1.00 95.81 96 TYR A CA 1
ATOM 770 C C . TYR A 1 96 ? 18.075 7.288 -15.444 1.00 95.81 96 TYR A C 1
ATOM 772 O O . TYR A 1 96 ? 17.364 6.478 -14.857 1.00 95.81 96 TYR A O 1
ATOM 780 N N . LEU A 1 97 ? 18.519 8.403 -14.853 1.00 94.94 97 LEU A N 1
ATOM 781 C CA . LEU A 1 97 ? 18.167 8.768 -13.475 1.00 94.94 97 LEU A CA 1
ATOM 782 C C . LEU A 1 97 ? 16.669 9.053 -13.323 1.00 94.94 97 LEU A C 1
ATOM 784 O O . LEU A 1 97 ? 16.051 8.561 -12.383 1.00 94.94 97 LEU A O 1
ATOM 788 N N . GLY A 1 98 ? 16.073 9.789 -14.266 1.00 95.38 98 GLY A N 1
ATOM 789 C CA . GLY A 1 98 ? 14.629 10.025 -14.289 1.00 95.38 98 GLY A CA 1
ATOM 790 C C . GLY A 1 98 ? 13.842 8.721 -14.421 1.00 95.38 98 GLY A C 1
ATOM 791 O O . GLY A 1 98 ? 12.898 8.496 -13.669 1.00 95.38 98 GLY A O 1
ATOM 792 N N . PHE A 1 99 ? 14.268 7.822 -15.314 1.00 96.69 99 PHE A N 1
ATOM 793 C CA . PHE A 1 99 ? 13.673 6.493 -15.447 1.00 96.69 99 PHE A CA 1
ATOM 794 C C . PHE A 1 99 ? 13.718 5.731 -14.124 1.00 96.69 99 PHE A C 1
ATOM 796 O O . PHE A 1 99 ? 12.682 5.248 -13.681 1.00 96.69 99 PHE A O 1
ATOM 803 N N . TRP A 1 100 ? 14.881 5.681 -13.469 1.00 95.50 100 TRP A N 1
ATOM 804 C CA . TRP A 1 100 ? 15.051 5.049 -12.161 1.00 95.50 100 TRP A CA 1
ATOM 805 C C . TRP A 1 100 ? 14.087 5.607 -11.122 1.00 95.50 100 TRP A C 1
ATOM 807 O O . TRP A 1 100 ? 13.323 4.849 -10.533 1.00 95.50 100 TRP A O 1
ATOM 817 N N . PHE A 1 101 ? 14.072 6.926 -10.951 1.00 95.56 101 PHE A N 1
ATOM 818 C CA . PHE A 1 101 ? 13.214 7.595 -9.982 1.00 95.56 101 PHE A CA 1
ATOM 819 C C . PHE A 1 101 ? 11.727 7.282 -10.204 1.00 95.56 101 PHE A C 1
ATOM 821 O O . PHE A 1 101 ? 11.027 6.866 -9.280 1.00 95.56 101 PHE A O 1
ATOM 828 N N . PHE A 1 102 ? 11.243 7.411 -11.441 1.00 97.06 102 PHE A N 1
ATOM 829 C CA . PHE A 1 102 ? 9.836 7.155 -11.742 1.00 97.06 102 PHE A CA 1
ATOM 830 C C . PHE A 1 102 ? 9.496 5.661 -11.719 1.00 97.06 102 PHE A C 1
ATOM 832 O O . PHE A 1 102 ? 8.427 5.300 -11.244 1.00 97.06 102 PHE A O 1
ATOM 839 N N . SER A 1 103 ? 10.406 4.775 -12.126 1.00 97.25 103 SER A N 1
ATOM 840 C CA . SER A 1 103 ? 10.219 3.321 -12.004 1.00 97.25 103 SER A CA 1
ATOM 841 C C . SER A 1 103 ? 10.259 2.818 -10.557 1.00 97.25 103 SER A C 1
ATOM 843 O O . SER A 1 103 ? 9.701 1.767 -10.267 1.00 97.25 103 SER A O 1
ATOM 845 N N . ALA A 1 104 ? 10.869 3.575 -9.640 1.00 95.00 104 ALA A N 1
ATOM 846 C CA . ALA A 1 104 ? 10.801 3.330 -8.202 1.00 95.00 104 ALA A CA 1
ATOM 847 C C . ALA A 1 104 ? 9.540 3.934 -7.561 1.00 95.00 104 ALA A C 1
ATOM 849 O O . ALA A 1 104 ? 9.256 3.650 -6.406 1.00 95.00 104 ALA A O 1
ATOM 850 N N . THR A 1 105 ? 8.787 4.766 -8.290 1.00 95.19 105 THR A N 1
ATOM 851 C CA . THR A 1 105 ? 7.603 5.468 -7.770 1.00 95.19 105 THR A CA 1
ATOM 852 C C . THR A 1 105 ? 6.311 4.900 -8.348 1.00 95.19 105 THR A C 1
ATOM 854 O O . THR A 1 105 ? 5.464 4.409 -7.610 1.00 95.19 105 THR A O 1
ATOM 857 N N . VAL A 1 106 ? 6.159 4.938 -9.675 1.00 96.88 106 VAL A N 1
ATOM 858 C CA . VAL A 1 106 ? 4.921 4.603 -10.395 1.00 96.88 106 VAL A CA 1
ATOM 859 C C . VAL A 1 106 ? 4.399 3.203 -10.060 1.00 96.88 106 VAL A C 1
ATOM 861 O O . VAL A 1 106 ? 3.202 3.092 -9.811 1.00 96.88 106 VAL A O 1
ATOM 864 N N . PRO A 1 107 ? 5.231 2.146 -9.986 1.00 96.44 107 PRO A N 1
ATOM 865 C CA . PRO A 1 107 ? 4.725 0.816 -9.661 1.00 96.44 107 PRO A CA 1
ATOM 866 C C . PRO A 1 107 ? 4.238 0.656 -8.217 1.00 96.44 107 PRO A C 1
ATOM 868 O O . PRO A 1 107 ? 3.411 -0.211 -7.957 1.00 96.44 107 PRO A O 1
ATOM 871 N N . LEU A 1 108 ? 4.713 1.491 -7.286 1.00 92.12 108 LEU A N 1
ATOM 872 C CA . LEU A 1 108 ? 4.318 1.436 -5.875 1.00 92.12 108 LEU A CA 1
ATOM 873 C C . LEU A 1 108 ? 3.008 2.176 -5.594 1.00 92.12 108 LEU A C 1
ATOM 875 O O . LEU A 1 108 ? 2.274 1.789 -4.691 1.00 92.12 108 LEU A O 1
ATOM 879 N N . VAL A 1 109 ? 2.689 3.216 -6.372 1.00 93.12 109 VAL A N 1
ATOM 880 C CA . VAL A 1 109 ? 1.446 3.995 -6.218 1.00 93.12 109 VAL A CA 1
ATOM 881 C C . VAL A 1 109 ? 0.187 3.109 -6.167 1.00 93.12 109 VAL A C 1
ATOM 883 O O . VAL A 1 109 ? -0.575 3.250 -5.212 1.00 93.12 109 VAL A O 1
ATOM 886 N N . PRO A 1 110 ? -0.063 2.191 -7.124 1.00 92.94 110 PRO A N 1
ATOM 887 C CA . PRO A 1 110 ? -1.254 1.345 -7.078 1.00 92.94 110 PRO A CA 1
ATOM 888 C C . PRO A 1 110 ? -1.224 0.325 -5.932 1.00 92.94 110 PRO A C 1
ATOM 890 O O . PRO A 1 110 ? -2.271 0.057 -5.357 1.00 92.94 110 PRO A O 1
ATOM 893 N N . GLU A 1 111 ? -0.059 -0.204 -5.545 1.00 89.25 111 GLU A N 1
ATOM 894 C CA . GLU A 1 111 ? 0.042 -1.076 -4.362 1.00 89.25 111 GLU A CA 1
ATOM 895 C C . GLU A 1 111 ? -0.419 -0.332 -3.106 1.00 89.25 111 GLU A C 1
ATOM 897 O O . GLU A 1 111 ? -1.274 -0.820 -2.367 1.00 89.25 111 GLU A O 1
ATOM 902 N N . TYR A 1 112 ? 0.066 0.899 -2.920 1.00 87.06 112 TYR A N 1
ATOM 903 C CA . TYR A 1 112 ? -0.287 1.717 -1.761 1.00 87.06 112 TYR A CA 1
ATOM 904 C C . TYR A 1 112 ? -1.766 2.114 -1.791 1.00 87.06 112 TYR A C 1
ATOM 906 O O . TYR A 1 112 ? -2.409 2.166 -0.744 1.00 87.06 112 TYR A O 1
ATOM 914 N N . TYR A 1 113 ? -2.329 2.329 -2.984 1.00 86.31 113 TYR A N 1
ATOM 915 C CA . TYR A 1 113 ? -3.762 2.566 -3.170 1.00 86.31 113 TYR A CA 1
ATOM 916 C C . TYR A 1 113 ? -4.616 1.392 -2.660 1.00 86.31 113 TYR A C 1
ATOM 918 O O . TYR A 1 113 ? -5.662 1.613 -2.046 1.00 86.31 113 TYR A O 1
ATOM 926 N N . PHE A 1 114 ? -4.145 0.154 -2.855 1.00 82.56 114 PHE A N 1
ATOM 927 C CA . PHE A 1 114 ? -4.775 -1.069 -2.343 1.00 82.56 114 PHE A CA 1
ATOM 928 C C . PHE A 1 114 ? -4.402 -1.404 -0.889 1.00 82.56 114 PHE A C 1
ATOM 930 O O . PHE A 1 114 ? -4.831 -2.430 -0.369 1.00 82.56 114 PHE A O 1
ATOM 937 N N . GLY A 1 115 ? -3.633 -0.548 -0.209 1.00 77.06 115 GLY A N 1
ATOM 938 C CA . GLY A 1 115 ? -3.189 -0.784 1.166 1.00 77.06 115 GLY A CA 1
ATOM 939 C C . GLY A 1 115 ? -2.090 -1.843 1.295 1.00 77.06 115 GLY A C 1
ATOM 940 O O . GLY A 1 115 ? -1.814 -2.296 2.405 1.00 77.06 115 GLY A O 1
ATOM 941 N N . ASN A 1 116 ? -1.461 -2.230 0.183 1.00 81.00 116 ASN A N 1
ATOM 942 C CA . ASN A 1 116 ? -0.263 -3.059 0.171 1.00 81.00 116 ASN A CA 1
ATOM 943 C C . ASN A 1 116 ? 0.962 -2.161 0.212 1.00 81.00 116 ASN A C 1
ATOM 945 O O . ASN A 1 116 ? 1.056 -1.187 -0.531 1.00 81.00 116 ASN A O 1
ATOM 949 N N . TYR A 1 117 ? 1.948 -2.520 1.025 1.00 83.44 117 TYR A N 1
ATOM 950 C CA . TYR A 1 117 ? 3.101 -1.655 1.258 1.00 83.44 117 TYR A CA 1
ATOM 951 C C . TYR A 1 117 ? 4.416 -2.372 0.961 1.00 83.44 117 TYR A C 1
ATOM 953 O O . TYR A 1 117 ? 5.185 -2.682 1.875 1.00 83.44 117 TYR A O 1
ATOM 961 N N . PRO A 1 118 ? 4.655 -2.710 -0.317 1.00 83.81 118 PRO A N 1
ATOM 962 C CA . PRO A 1 118 ? 5.821 -3.480 -0.693 1.00 83.81 118 PRO A CA 1
ATOM 963 C C . PRO A 1 118 ? 7.101 -2.652 -0.645 1.00 83.81 118 PRO A C 1
ATOM 965 O O . PRO A 1 118 ? 7.097 -1.430 -0.783 1.00 83.81 118 PRO A O 1
ATOM 968 N N . ILE A 1 119 ? 8.210 -3.366 -0.491 1.00 86.81 119 ILE A N 1
ATOM 969 C CA . ILE A 1 119 ? 9.566 -2.820 -0.502 1.00 86.81 119 ILE A CA 1
ATOM 970 C C . ILE A 1 119 ? 10.390 -3.498 -1.590 1.00 86.81 119 ILE A C 1
ATOM 972 O O . ILE A 1 119 ? 10.063 -4.600 -2.036 1.00 86.81 119 ILE A O 1
ATOM 976 N N . GLY A 1 120 ? 11.490 -2.864 -1.978 1.00 88.94 120 GLY A N 1
ATOM 977 C CA . GLY A 1 120 ? 12.483 -3.457 -2.867 1.00 88.94 120 GLY A CA 1
ATOM 978 C C . GLY A 1 120 ? 12.422 -2.965 -4.308 1.00 88.94 120 GLY A C 1
ATOM 979 O O . GLY A 1 120 ? 11.467 -2.345 -4.773 1.00 88.94 120 GLY A O 1
ATOM 980 N N . LEU A 1 121 ? 13.493 -3.270 -5.037 1.00 93.25 121 LEU A N 1
ATOM 981 C CA . LEU A 1 121 ? 13.733 -2.775 -6.390 1.00 93.25 121 LEU A CA 1
ATOM 982 C C . LEU A 1 121 ? 13.100 -3.633 -7.496 1.00 93.25 121 LEU A C 1
ATOM 984 O O . LEU A 1 121 ? 13.347 -3.401 -8.680 1.00 93.25 121 LEU A O 1
ATOM 988 N N . SER A 1 122 ? 12.282 -4.623 -7.150 1.00 94.75 122 SER A N 1
ATOM 989 C CA . SER A 1 122 ? 11.697 -5.545 -8.129 1.00 94.75 122 SER A CA 1
ATOM 990 C C . SER A 1 122 ? 10.782 -4.838 -9.145 1.00 94.75 122 SER A C 1
ATOM 992 O O . SER A 1 122 ? 10.830 -5.163 -10.331 1.00 94.75 122 SER A O 1
ATOM 994 N N . GLY A 1 123 ? 10.035 -3.802 -8.741 1.00 96.12 123 GLY A N 1
ATOM 995 C CA . GLY A 1 123 ? 9.264 -2.950 -9.663 1.00 96.12 123 GLY A CA 1
ATOM 996 C C . GLY A 1 123 ? 10.146 -2.187 -10.666 1.00 96.12 123 GLY A C 1
ATOM 997 O O . GLY A 1 123 ? 9.835 -2.139 -11.858 1.00 96.12 123 GLY A O 1
ATOM 998 N N . VAL A 1 124 ? 11.302 -1.679 -10.216 1.00 97.56 124 VAL A N 1
ATOM 999 C CA . VAL A 1 124 ? 12.320 -1.054 -11.084 1.00 97.56 124 VAL A CA 1
ATOM 1000 C C . VAL A 1 124 ? 12.877 -2.077 -12.067 1.00 97.56 124 VAL A C 1
ATOM 1002 O O . VAL A 1 124 ? 12.971 -1.800 -13.261 1.00 97.56 124 VAL A O 1
ATOM 1005 N N . ALA A 1 125 ? 13.218 -3.276 -11.591 1.00 97.31 125 ALA A N 1
ATOM 1006 C CA . ALA A 1 125 ? 13.723 -4.354 -12.433 1.00 97.31 125 ALA A CA 1
ATOM 1007 C C . ALA A 1 125 ? 12.708 -4.750 -13.518 1.00 97.31 125 ALA A C 1
ATOM 1009 O O . ALA A 1 125 ? 13.072 -4.893 -14.686 1.00 97.31 125 ALA A O 1
ATOM 1010 N N . CYS A 1 126 ? 11.425 -4.835 -13.158 1.00 98.12 126 CYS A N 1
ATOM 1011 C CA . CYS A 1 126 ? 10.336 -5.082 -14.098 1.00 98.12 126 CYS A CA 1
ATOM 1012 C C . CYS A 1 126 ? 10.200 -3.956 -15.130 1.00 98.12 126 CYS A C 1
ATOM 1014 O O . CYS A 1 126 ? 10.046 -4.230 -16.319 1.00 98.12 126 CYS A O 1
ATOM 1016 N N . ALA A 1 127 ? 10.333 -2.694 -14.715 1.00 98.50 127 ALA A N 1
ATOM 1017 C CA . ALA A 1 127 ? 10.368 -1.568 -15.643 1.00 98.50 127 ALA A CA 1
ATOM 1018 C C . ALA A 1 127 ? 11.563 -1.629 -16.593 1.00 98.50 127 ALA A C 1
ATOM 1020 O O . ALA A 1 127 ? 11.401 -1.442 -17.799 1.00 98.50 127 ALA A O 1
ATOM 1021 N N . MET A 1 128 ? 12.757 -1.945 -16.097 1.00 98.38 128 MET A N 1
ATOM 1022 C CA . MET A 1 128 ? 13.921 -2.126 -16.960 1.00 98.38 128 MET A CA 1
ATOM 1023 C C . MET A 1 128 ? 13.704 -3.239 -17.983 1.00 98.38 128 MET A C 1
ATOM 1025 O O . MET A 1 128 ? 14.016 -3.071 -19.164 1.00 98.38 128 MET A O 1
ATOM 1029 N N . PHE A 1 129 ? 13.128 -4.359 -17.544 1.00 98.50 129 PHE A N 1
ATOM 1030 C CA . PHE A 1 129 ? 12.776 -5.468 -18.419 1.00 98.50 129 PHE A CA 1
ATOM 1031 C C . PHE A 1 129 ? 11.779 -5.021 -19.496 1.00 98.50 129 PHE A C 1
ATOM 1033 O O . PHE A 1 129 ? 12.056 -5.186 -20.684 1.00 98.50 129 PHE A O 1
ATOM 1040 N N . GLY A 1 130 ? 10.685 -4.360 -19.105 1.00 98.38 130 GLY A N 1
ATOM 1041 C CA . GLY A 1 130 ? 9.678 -3.819 -20.021 1.00 98.38 130 GLY A CA 1
ATOM 1042 C C . GLY A 1 130 ? 10.248 -2.848 -21.058 1.00 98.38 130 GLY A C 1
ATOM 1043 O O . GLY A 1 130 ? 9.893 -2.920 -22.234 1.00 98.38 130 GLY A O 1
ATOM 1044 N N . TRP A 1 131 ? 11.183 -1.985 -20.655 1.00 98.50 131 TRP A N 1
ATOM 1045 C CA . TRP A 1 131 ? 11.886 -1.087 -21.574 1.00 98.50 131 TRP A CA 1
ATOM 1046 C C . TRP A 1 131 ? 12.748 -1.868 -22.575 1.00 98.50 131 TRP A C 1
ATOM 1048 O O . TRP A 1 131 ? 12.673 -1.645 -23.787 1.00 98.50 131 TRP A O 1
ATOM 1058 N N . CYS A 1 132 ? 13.516 -2.848 -22.087 1.00 97.94 132 CYS A N 1
ATOM 1059 C CA . CYS A 1 132 ? 14.384 -3.665 -22.932 1.00 97.94 132 CYS A CA 1
ATOM 1060 C C . CYS A 1 132 ? 13.602 -4.527 -23.938 1.00 97.94 132 CYS A C 1
ATOM 1062 O O . CYS A 1 132 ? 14.113 -4.775 -25.029 1.00 97.94 132 CYS A O 1
ATOM 1064 N N . LEU A 1 133 ? 12.368 -4.948 -23.624 1.00 97.94 133 LEU A N 1
ATOM 1065 C CA . LEU A 1 133 ? 11.498 -5.686 -24.556 1.00 97.94 133 LEU A CA 1
ATOM 1066 C C . LEU A 1 133 ? 11.209 -4.915 -25.851 1.00 97.94 133 LEU A C 1
ATOM 1068 O O . LEU A 1 133 ? 10.988 -5.527 -26.899 1.00 97.94 133 LEU A O 1
ATOM 1072 N N . ILE A 1 134 ? 11.201 -3.584 -25.787 1.00 97.50 134 ILE A N 1
ATOM 1073 C CA . ILE A 1 134 ? 10.968 -2.726 -26.950 1.00 97.50 134 ILE A CA 1
ATOM 1074 C C . ILE A 1 134 ? 12.272 -2.395 -27.642 1.00 97.50 134 ILE A C 1
ATOM 1076 O O . ILE A 1 134 ? 12.386 -2.579 -28.851 1.00 97.50 134 ILE A O 1
ATOM 1080 N N . GLU A 1 135 ? 13.284 -1.988 -26.888 1.00 96.88 135 GLU A N 1
ATOM 1081 C CA . GLU A 1 135 ? 14.550 -1.574 -27.488 1.00 96.88 135 GLU A CA 1
ATOM 1082 C C . GLU A 1 135 ? 15.320 -2.733 -28.131 1.00 96.88 135 GLU A C 1
ATOM 1084 O O . GLU A 1 135 ? 16.010 -2.527 -29.129 1.00 96.88 135 GLU A O 1
ATOM 1089 N N . ARG A 1 136 ? 15.130 -3.980 -27.672 1.00 96.62 136 ARG A N 1
ATOM 1090 C CA . ARG A 1 136 ? 15.727 -5.159 -28.327 1.00 96.62 136 ARG A CA 1
ATOM 1091 C C . ARG A 1 136 ? 15.261 -5.362 -29.773 1.00 96.62 136 ARG A C 1
ATOM 1093 O O . ARG A 1 136 ? 15.925 -6.068 -30.516 1.00 96.62 136 ARG A O 1
ATOM 1100 N N . GLN A 1 137 ? 14.144 -4.761 -30.187 1.00 95.81 137 GLN A N 1
ATOM 1101 C CA . GLN A 1 137 ? 13.652 -4.851 -31.570 1.00 95.81 137 GLN A CA 1
ATOM 1102 C C . GLN A 1 137 ? 14.459 -3.968 -32.532 1.00 95.81 137 GLN A C 1
ATOM 1104 O O . GLN A 1 137 ? 14.429 -4.183 -33.739 1.00 95.81 137 GLN A O 1
ATOM 1109 N N . TYR A 1 138 ? 15.182 -2.979 -31.999 1.00 94.75 138 TYR A N 1
ATOM 1110 C CA . TYR A 1 138 ? 15.906 -1.973 -32.779 1.00 94.75 138 TYR A CA 1
ATOM 1111 C C . TYR A 1 138 ? 17.417 -2.021 -32.556 1.00 94.75 138 TYR A C 1
ATOM 1113 O O . TYR A 1 138 ? 18.178 -1.477 -33.351 1.00 94.75 138 TYR A O 1
ATOM 1121 N N . ASP A 1 139 ? 17.862 -2.681 -31.488 1.00 95.81 139 ASP A N 1
ATOM 1122 C CA . ASP A 1 139 ? 19.267 -2.827 -31.146 1.00 95.81 139 ASP A CA 1
ATOM 1123 C C . ASP A 1 139 ? 19.668 -4.306 -31.120 1.00 95.81 139 ASP A C 1
ATOM 1125 O O . ASP A 1 139 ? 19.371 -5.047 -30.180 1.00 95.81 139 ASP A O 1
ATOM 1129 N N . SER A 1 140 ? 20.402 -4.730 -32.152 1.00 95.25 140 SER A N 1
ATOM 1130 C CA . SER A 1 140 ? 20.856 -6.118 -32.294 1.00 95.25 140 SER A CA 1
ATOM 1131 C C . SER A 1 140 ? 21.819 -6.560 -31.186 1.00 95.25 140 SER A C 1
ATOM 1133 O O . SER A 1 140 ? 21.853 -7.740 -30.832 1.00 95.25 140 SER A O 1
ATOM 1135 N N . ALA A 1 141 ? 22.592 -5.642 -30.597 1.00 96.00 141 ALA A N 1
ATOM 1136 C CA . ALA A 1 141 ? 23.472 -5.965 -29.480 1.00 96.00 141 ALA A CA 1
ATOM 1137 C C . ALA A 1 141 ? 22.669 -6.209 -28.195 1.00 96.00 141 ALA A C 1
ATOM 1139 O O . ALA A 1 141 ? 23.024 -7.100 -27.420 1.00 96.00 141 ALA A O 1
ATOM 1140 N N . LEU A 1 142 ? 21.581 -5.460 -27.983 1.00 96.62 142 LEU A N 1
ATOM 1141 C CA . LEU A 1 142 ? 20.627 -5.727 -26.907 1.00 96.62 142 LEU A CA 1
ATOM 1142 C C . LEU A 1 142 ? 19.891 -7.046 -27.147 1.00 96.62 142 LEU A C 1
ATOM 1144 O O . LEU A 1 142 ? 19.831 -7.860 -26.233 1.00 96.62 142 LEU A O 1
ATOM 1148 N N . ALA A 1 143 ? 19.413 -7.296 -28.369 1.00 96.50 143 ALA A N 1
ATOM 1149 C CA . ALA A 1 143 ? 18.720 -8.531 -28.737 1.00 96.50 143 ALA A CA 1
ATOM 1150 C C . ALA A 1 143 ? 19.559 -9.790 -28.486 1.00 96.50 143 ALA A C 1
ATOM 1152 O O . ALA A 1 143 ? 19.034 -10.786 -28.000 1.00 96.50 143 ALA A O 1
ATOM 1153 N N . ARG A 1 144 ? 20.870 -9.736 -28.764 1.00 96.75 144 ARG A N 1
ATOM 1154 C CA . ARG A 1 144 ? 21.798 -10.843 -28.476 1.00 96.75 144 ARG A CA 1
ATOM 1155 C C . ARG A 1 144 ? 22.006 -11.084 -26.981 1.00 96.75 144 ARG A C 1
ATOM 1157 O O . ARG A 1 144 ? 22.205 -12.219 -26.575 1.00 96.75 144 ARG A O 1
ATOM 1164 N N . ARG A 1 145 ? 22.022 -10.025 -26.163 1.00 96.12 145 ARG A N 1
ATOM 1165 C CA . ARG A 1 145 ? 22.202 -10.132 -24.700 1.00 96.12 145 ARG A CA 1
ATOM 1166 C C . ARG A 1 145 ? 20.912 -10.542 -23.995 1.00 96.12 145 ARG A C 1
ATOM 1168 O O . ARG A 1 145 ? 20.963 -11.265 -23.009 1.00 96.12 145 ARG A O 1
ATOM 1175 N N . LEU A 1 146 ? 19.784 -10.058 -24.498 1.00 96.31 146 LEU A N 1
ATOM 1176 C CA . LEU A 1 146 ? 18.441 -10.362 -24.038 1.00 96.31 146 LEU A CA 1
ATOM 1177 C C . LEU A 1 146 ? 17.744 -11.194 -25.119 1.00 96.31 146 LEU A C 1
ATOM 1179 O O . LEU A 1 146 ? 16.830 -10.713 -25.794 1.00 96.31 146 LEU A O 1
ATOM 1183 N N . ASP A 1 147 ? 18.241 -12.412 -25.331 1.00 96.50 147 ASP A N 1
ATOM 1184 C CA . ASP A 1 147 ? 17.686 -13.349 -26.306 1.00 96.50 147 ASP A CA 1
ATOM 1185 C C . ASP A 1 147 ? 16.310 -13.883 -25.861 1.00 96.50 147 ASP A C 1
ATOM 1187 O O . ASP A 1 147 ? 15.827 -13.607 -24.758 1.00 96.50 147 ASP A O 1
ATOM 1191 N N . ASP A 1 148 ? 15.647 -14.652 -26.723 1.00 96.94 148 ASP A N 1
ATOM 1192 C CA . ASP A 1 148 ? 14.298 -15.140 -26.425 1.00 96.94 148 ASP A CA 1
ATOM 1193 C C . ASP A 1 148 ? 14.265 -16.133 -25.259 1.00 96.94 148 ASP A C 1
ATOM 1195 O O . ASP A 1 148 ? 13.237 -16.266 -24.595 1.00 96.94 148 ASP A O 1
ATOM 1199 N N . ARG A 1 149 ? 15.375 -16.828 -24.975 1.00 97.44 149 ARG A N 1
ATOM 1200 C CA . ARG A 1 149 ? 15.462 -17.721 -23.818 1.00 97.44 149 ARG A CA 1
ATOM 1201 C C . ARG A 1 149 ? 15.466 -16.899 -22.534 1.00 97.44 149 ARG A C 1
ATOM 1203 O O . ARG A 1 149 ? 14.681 -17.206 -21.644 1.00 97.44 149 ARG A O 1
ATOM 1210 N N . VAL A 1 150 ? 16.282 -15.849 -22.460 1.00 96.38 150 VAL A N 1
ATOM 1211 C CA . VAL A 1 150 ? 16.316 -14.947 -21.303 1.00 96.38 150 VAL A CA 1
ATOM 1212 C C . VAL A 1 150 ? 14.956 -14.277 -21.118 1.00 96.38 150 VAL A C 1
ATOM 1214 O O . VAL A 1 150 ? 14.415 -14.314 -20.017 1.00 96.38 150 VAL A O 1
ATOM 1217 N N . VAL A 1 151 ? 14.347 -13.748 -22.186 1.00 97.56 151 VAL A N 1
ATOM 1218 C CA . VAL A 1 151 ? 13.001 -13.146 -22.118 1.00 97.56 151 VAL A CA 1
ATOM 1219 C C . VAL A 1 151 ? 11.964 -14.136 -21.578 1.00 97.56 151 VAL A C 1
ATOM 1221 O O . VAL A 1 151 ? 11.190 -13.775 -20.690 1.00 97.56 151 VAL A O 1
ATOM 1224 N N . ARG A 1 152 ? 11.959 -15.388 -22.062 1.00 97.69 152 ARG A N 1
ATOM 1225 C CA . ARG A 1 152 ? 11.070 -16.435 -21.533 1.00 97.69 152 ARG A CA 1
ATOM 1226 C C . ARG A 1 152 ? 11.321 -16.701 -20.051 1.00 97.69 152 ARG A C 1
ATOM 1228 O O . ARG A 1 152 ? 10.355 -16.808 -19.308 1.00 97.69 152 ARG A O 1
ATOM 1235 N N . SER A 1 153 ? 12.576 -16.755 -19.605 1.00 96.25 153 SER A N 1
ATOM 1236 C CA . SER A 1 153 ? 12.905 -16.946 -18.186 1.00 96.25 153 SER A CA 1
ATOM 1237 C C . SER A 1 153 ? 12.367 -15.827 -17.293 1.00 96.25 153 SER A C 1
ATOM 1239 O O . SER A 1 153 ? 11.807 -16.123 -16.242 1.00 96.25 153 SER A O 1
ATOM 1241 N N . PHE A 1 154 ? 12.460 -14.564 -17.722 1.00 96.12 154 PHE A N 1
ATOM 1242 C CA . PHE A 1 154 ? 11.871 -13.437 -16.987 1.00 96.12 154 PHE A CA 1
ATOM 1243 C C . PHE A 1 154 ? 10.350 -13.572 -16.854 1.00 96.12 154 PHE A C 1
ATOM 1245 O O . PHE A 1 154 ? 9.814 -13.412 -15.760 1.00 96.12 154 PHE A O 1
ATOM 1252 N N . TRP A 1 155 ? 9.653 -13.918 -17.941 1.00 97.44 155 TRP A N 1
ATOM 1253 C CA . TRP A 1 155 ? 8.207 -14.145 -17.892 1.00 97.44 155 TRP A CA 1
ATOM 1254 C C . TRP A 1 155 ? 7.829 -15.332 -17.010 1.00 97.44 155 TRP A C 1
ATOM 1256 O O . TRP A 1 155 ? 6.927 -15.206 -16.187 1.00 97.44 155 TRP A O 1
ATOM 1266 N N . MET A 1 156 ? 8.535 -16.460 -17.131 1.00 96.38 156 MET A N 1
ATOM 1267 C CA . MET A 1 156 ? 8.310 -17.623 -16.270 1.00 96.38 156 MET A CA 1
ATOM 1268 C C . MET A 1 156 ? 8.463 -17.257 -14.792 1.00 96.38 156 MET A C 1
ATOM 1270 O O . MET A 1 156 ? 7.637 -17.662 -13.984 1.00 96.38 156 MET A O 1
ATOM 1274 N N . PHE A 1 157 ? 9.470 -16.455 -14.443 1.00 92.12 157 PHE A N 1
ATOM 1275 C CA . PHE A 1 157 ? 9.688 -16.007 -13.070 1.00 92.12 157 PHE A CA 1
ATOM 1276 C C . PHE A 1 157 ? 8.562 -15.092 -12.564 1.00 92.12 157 PHE A C 1
ATOM 1278 O O . PHE A 1 157 ? 8.064 -15.297 -11.460 1.00 92.12 157 PHE A O 1
ATOM 1285 N N . LEU A 1 158 ? 8.097 -14.146 -13.389 1.00 93.94 158 LEU A N 1
ATOM 1286 C CA . LEU A 1 158 ? 6.959 -13.279 -13.056 1.00 93.94 158 LEU A CA 1
ATOM 1287 C C . LEU A 1 158 ? 5.667 -14.073 -12.821 1.00 93.94 158 LEU A C 1
ATOM 1289 O O . LEU A 1 158 ? 4.971 -13.842 -11.836 1.00 93.94 158 LEU A O 1
ATOM 1293 N N . PHE A 1 159 ? 5.351 -15.034 -13.693 1.00 95.56 159 PHE A N 1
ATOM 1294 C CA . PHE A 1 159 ? 4.146 -15.853 -13.539 1.00 95.56 159 PHE A CA 1
ATOM 1295 C C . PHE A 1 159 ? 4.259 -16.878 -12.406 1.00 95.56 159 PHE A C 1
ATOM 1297 O O . PHE A 1 159 ? 3.265 -17.149 -11.735 1.00 95.56 159 PHE A O 1
ATOM 1304 N N . LEU A 1 160 ? 5.458 -17.405 -12.141 1.00 92.88 160 LEU A N 1
ATOM 1305 C CA . LEU A 1 160 ? 5.716 -18.238 -10.967 1.00 92.88 160 LEU A CA 1
ATOM 1306 C C . LEU A 1 160 ? 5.416 -17.460 -9.683 1.00 92.88 160 LEU A C 1
ATOM 1308 O O . LEU A 1 160 ? 4.708 -17.957 -8.814 1.00 92.88 160 LEU A O 1
ATOM 1312 N N . PHE A 1 161 ? 5.916 -16.231 -9.579 1.00 88.38 161 PHE A N 1
ATOM 1313 C CA . PHE A 1 161 ? 5.686 -15.355 -8.433 1.00 88.38 161 PHE A CA 1
ATOM 1314 C C . PHE A 1 161 ? 4.220 -14.973 -8.255 1.00 88.38 161 PHE A C 1
ATOM 1316 O O . PHE A 1 161 ? 3.705 -15.052 -7.139 1.00 88.38 161 PHE A O 1
ATOM 1323 N N . LEU A 1 162 ? 3.517 -14.698 -9.352 1.00 91.62 162 LEU A N 1
ATOM 1324 C CA . LEU A 1 162 ? 2.070 -14.521 -9.321 1.00 91.62 162 LEU A CA 1
ATOM 1325 C C . LEU A 1 162 ? 1.360 -15.750 -8.728 1.00 91.62 162 LEU A C 1
ATOM 1327 O O . LEU A 1 162 ? 0.519 -15.606 -7.841 1.00 91.62 162 LEU A O 1
ATOM 1331 N N . GLY A 1 163 ? 1.734 -16.956 -9.170 1.00 89.69 163 GLY A N 1
ATOM 1332 C CA . GLY A 1 163 ? 1.183 -18.212 -8.659 1.00 89.69 163 GLY A CA 1
ATOM 1333 C C . GLY A 1 163 ? 1.482 -18.445 -7.176 1.00 89.69 163 GLY A C 1
ATOM 1334 O O . GLY A 1 163 ? 0.572 -18.762 -6.414 1.00 89.69 163 GLY A O 1
ATOM 1335 N N . LEU A 1 164 ? 2.731 -18.229 -6.746 1.00 86.88 164 LEU A N 1
ATOM 1336 C CA . LEU A 1 164 ? 3.153 -18.388 -5.347 1.00 86.88 164 LEU A CA 1
ATOM 1337 C C . LEU A 1 164 ? 2.430 -17.424 -4.397 1.00 86.88 164 LEU A C 1
ATOM 1339 O O . LEU A 1 164 ? 2.130 -17.793 -3.260 1.00 86.88 164 LEU A O 1
ATOM 1343 N N . SER A 1 165 ? 2.126 -16.207 -4.851 1.00 85.62 165 SER A N 1
ATOM 1344 C CA . SER A 1 165 ? 1.305 -15.272 -4.079 1.00 85.62 165 SER A CA 1
ATOM 1345 C C . SER A 1 165 ? -0.163 -15.658 -4.043 1.00 85.62 165 SER A C 1
ATOM 1347 O O . SER A 1 165 ? -0.780 -15.535 -2.990 1.00 85.62 165 SER A O 1
ATOM 1349 N N . ALA A 1 166 ? -0.721 -16.150 -5.152 1.00 87.25 166 ALA A N 1
ATOM 1350 C CA . ALA A 1 166 ? -2.125 -16.553 -5.214 1.00 87.25 166 ALA A CA 1
ATOM 1351 C C . ALA A 1 166 ? -2.457 -17.695 -4.236 1.00 87.25 166 ALA A C 1
ATOM 1353 O O . ALA A 1 166 ? -3.550 -17.724 -3.680 1.00 87.25 166 ALA A O 1
ATOM 1354 N N . ILE A 1 167 ? -1.504 -18.600 -3.983 1.00 90.12 167 ILE A N 1
ATOM 1355 C CA . ILE A 1 167 ? -1.644 -19.695 -3.005 1.00 90.12 167 ILE A CA 1
ATOM 1356 C C . ILE A 1 167 ? -1.201 -19.312 -1.581 1.00 90.12 167 ILE A C 1
ATOM 1358 O O . ILE A 1 167 ? -1.172 -20.161 -0.694 1.00 90.12 167 ILE A O 1
ATOM 1362 N N . GLY A 1 168 ? -0.817 -18.050 -1.353 1.00 79.81 168 GLY A N 1
ATOM 1363 C CA . GLY A 1 168 ? -0.447 -17.526 -0.034 1.00 79.81 168 GLY A CA 1
ATOM 1364 C C . GLY A 1 168 ? 0.921 -17.968 0.499 1.00 79.81 168 GLY A C 1
ATOM 1365 O O . GLY A 1 168 ? 1.235 -17.684 1.651 1.00 79.81 168 GLY A O 1
ATOM 1366 N N . TRP A 1 169 ? 1.751 -18.640 -0.304 1.00 77.50 169 TRP A N 1
ATOM 1367 C CA . TRP A 1 169 ? 3.071 -19.117 0.134 1.00 77.50 169 TRP A CA 1
ATOM 1368 C C . TRP A 1 169 ? 4.100 -17.998 0.244 1.00 77.50 169 TRP A C 1
ATOM 1370 O O . TRP A 1 169 ? 4.910 -17.988 1.170 1.00 77.50 169 TRP A O 1
ATOM 1380 N N . LEU A 1 170 ? 4.083 -17.063 -0.707 1.00 75.94 170 LEU A N 1
ATOM 1381 C CA . LEU A 1 170 ? 4.989 -15.923 -0.702 1.00 75.94 170 LEU A CA 1
ATOM 1382 C C . LEU A 1 170 ? 4.219 -14.658 -1.102 1.00 75.94 170 LEU A C 1
ATOM 1384 O O . LEU A 1 170 ? 3.806 -14.552 -2.259 1.00 75.94 170 LEU A O 1
ATOM 1388 N N . PRO A 1 171 ? 4.007 -13.696 -0.186 1.00 76.94 171 PRO A N 1
ATOM 1389 C CA . PRO A 1 171 ? 3.353 -12.439 -0.527 1.00 76.94 171 PRO A CA 1
ATOM 1390 C C . PRO A 1 171 ? 4.298 -11.595 -1.390 1.00 76.94 171 PRO A C 1
ATOM 1392 O O . PRO A 1 171 ? 5.324 -11.106 -0.915 1.00 76.94 171 PRO A O 1
ATOM 1395 N N . ILE A 1 172 ? 3.968 -11.449 -2.674 1.00 83.56 172 ILE A N 1
ATOM 1396 C CA . ILE A 1 172 ? 4.755 -10.701 -3.659 1.00 83.56 172 ILE A CA 1
ATOM 1397 C C . ILE A 1 172 ? 3.899 -9.571 -4.225 1.00 83.56 172 ILE A C 1
ATOM 1399 O O . ILE A 1 172 ? 2.703 -9.724 -4.473 1.00 83.56 172 ILE A O 1
ATOM 1403 N N . ALA A 1 173 ? 4.549 -8.432 -4.446 1.00 86.94 173 ALA A N 1
ATOM 1404 C CA . ALA A 1 173 ? 3.978 -7.212 -5.004 1.00 86.94 173 ALA A CA 1
ATOM 1405 C C . ALA A 1 173 ? 3.707 -7.336 -6.515 1.00 86.94 173 ALA A C 1
ATOM 1407 O O . ALA A 1 173 ? 4.363 -6.699 -7.345 1.00 86.94 173 ALA A O 1
ATOM 1408 N N . ASN A 1 174 ? 2.785 -8.222 -6.892 1.00 91.56 174 ASN A N 1
ATOM 1409 C CA . ASN A 1 174 ? 2.520 -8.523 -8.297 1.00 91.56 174 ASN A CA 1
ATOM 1410 C C . ASN A 1 174 ? 1.999 -7.295 -9.057 1.00 91.56 174 ASN A C 1
ATOM 1412 O O . ASN A 1 174 ? 2.351 -7.110 -10.223 1.00 91.56 174 ASN A O 1
ATOM 1416 N N . VAL A 1 175 ? 1.221 -6.417 -8.410 1.00 94.12 175 VAL A N 1
ATOM 1417 C CA . VAL A 1 175 ? 0.742 -5.185 -9.053 1.00 94.12 175 VAL A CA 1
ATOM 1418 C C . VAL A 1 175 ? 1.937 -4.303 -9.409 1.00 94.12 175 VAL A C 1
ATOM 1420 O O . VAL A 1 175 ? 2.044 -3.872 -10.558 1.00 94.12 175 VAL A O 1
ATOM 1423 N N . ALA A 1 176 ? 2.896 -4.123 -8.495 1.00 95.25 176 ALA A N 1
ATOM 1424 C CA . ALA A 1 176 ? 4.130 -3.398 -8.800 1.00 95.25 176 ALA A CA 1
ATOM 1425 C C . ALA A 1 176 ? 4.944 -4.050 -9.929 1.00 95.25 176 ALA A C 1
ATOM 1427 O O . ALA A 1 176 ? 5.532 -3.349 -10.753 1.00 95.25 176 ALA A O 1
ATOM 1428 N N . HIS A 1 177 ? 4.991 -5.378 -10.023 1.00 96.44 177 HIS A N 1
ATOM 1429 C CA . HIS A 1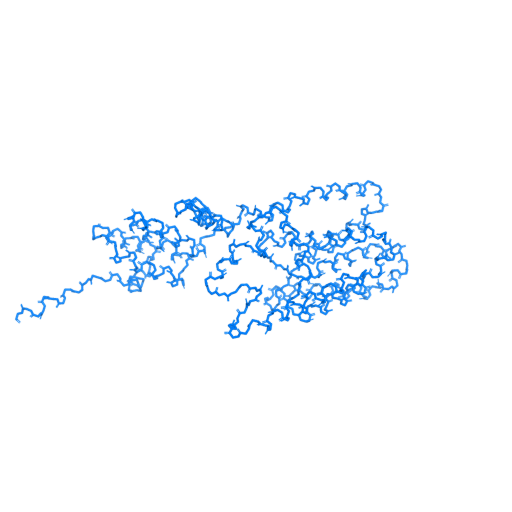 177 ? 5.741 -6.043 -11.094 1.00 96.44 177 HIS A CA 1
ATOM 1430 C C . HIS A 1 177 ? 5.136 -5.768 -12.469 1.00 96.44 177 HIS A C 1
ATOM 1432 O O . HIS A 1 177 ? 5.825 -5.262 -13.358 1.00 96.44 177 HIS A O 1
ATOM 1438 N N . PHE A 1 178 ? 3.842 -6.029 -12.645 1.00 97.38 178 PHE A N 1
ATOM 1439 C CA . PHE A 1 178 ? 3.186 -5.843 -13.941 1.00 97.38 178 PHE A CA 1
ATOM 1440 C C . PHE A 1 178 ? 3.060 -4.365 -14.329 1.00 97.38 178 PHE A C 1
ATOM 1442 O O . PHE A 1 178 ? 3.301 -4.019 -15.489 1.00 97.38 178 PHE A O 1
ATOM 1449 N N . VAL A 1 179 ? 2.778 -3.473 -13.371 1.00 97.81 179 VAL A N 1
ATOM 1450 C CA . VAL A 1 179 ? 2.801 -2.018 -13.608 1.00 97.81 179 VAL A CA 1
ATOM 1451 C C . VAL A 1 179 ? 4.211 -1.557 -13.966 1.00 97.81 179 VAL A C 1
ATOM 1453 O O . VAL A 1 179 ? 4.366 -0.746 -14.877 1.00 97.81 179 VAL A O 1
ATOM 1456 N N . GLY A 1 180 ? 5.244 -2.115 -13.329 1.00 98.19 180 GLY A N 1
ATOM 1457 C CA . GLY A 1 180 ? 6.641 -1.906 -13.699 1.00 98.19 180 GLY A CA 1
ATOM 1458 C C . GLY A 1 180 ? 6.899 -2.258 -15.162 1.00 98.19 180 GLY A C 1
ATOM 1459 O O . GLY A 1 180 ? 7.306 -1.385 -15.929 1.00 98.19 180 GLY A O 1
ATOM 1460 N N . VAL A 1 181 ? 6.596 -3.494 -15.582 1.00 98.56 181 VAL A N 1
ATOM 1461 C CA . VAL A 1 181 ? 6.764 -3.929 -16.984 1.00 98.56 181 VAL A CA 1
ATOM 1462 C C . VAL A 1 181 ? 6.037 -2.988 -17.948 1.00 98.56 181 VAL A C 1
ATOM 1464 O O . VAL A 1 181 ? 6.639 -2.516 -18.916 1.00 98.56 181 VAL A O 1
ATOM 1467 N N . GLY A 1 182 ? 4.770 -2.671 -17.668 1.00 98.44 182 GLY A N 1
ATOM 1468 C CA . GLY A 1 182 ? 3.970 -1.756 -18.484 1.00 98.44 182 GLY 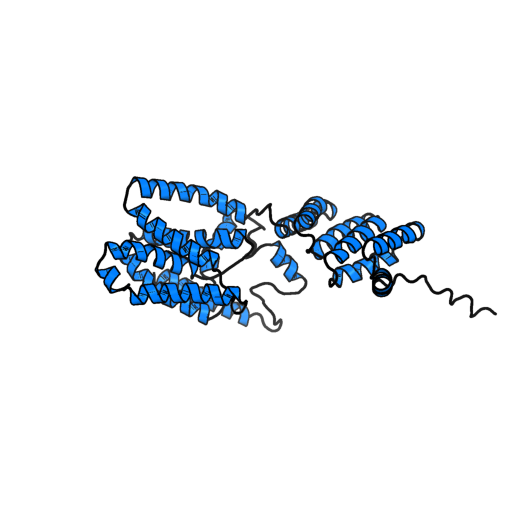A CA 1
ATOM 1469 C C . GLY A 1 182 ? 4.576 -0.354 -18.573 1.00 98.44 182 GLY A C 1
ATOM 1470 O O . GLY A 1 182 ? 4.697 0.201 -19.667 1.00 98.44 182 GLY A O 1
ATOM 1471 N N . TYR A 1 183 ? 5.033 0.198 -17.448 1.00 98.38 183 TYR A N 1
ATOM 1472 C CA . TYR A 1 183 ? 5.685 1.504 -17.383 1.00 98.38 183 TYR A CA 1
ATOM 1473 C C . TYR A 1 183 ? 6.939 1.552 -18.263 1.00 98.38 183 TYR A C 1
ATOM 1475 O O . TYR A 1 183 ? 7.087 2.453 -19.091 1.00 98.38 183 TYR A O 1
ATOM 1483 N N . GLY A 1 184 ? 7.823 0.560 -18.142 1.00 98.25 184 GLY A N 1
ATOM 1484 C CA . GLY A 1 184 ? 9.039 0.477 -18.951 1.00 98.25 184 GLY A CA 1
ATOM 1485 C C . GLY A 1 184 ? 8.763 0.360 -20.448 1.00 98.25 184 GLY A C 1
ATOM 1486 O O . GLY A 1 184 ? 9.363 1.063 -21.263 1.00 98.25 184 GLY A O 1
ATOM 1487 N N . TRP A 1 185 ? 7.808 -0.496 -20.802 1.00 98.19 185 TRP A N 1
ATOM 1488 C CA . TRP A 1 185 ? 7.364 -0.721 -22.176 1.00 98.19 185 TRP A CA 1
ATOM 1489 C C . TRP A 1 185 ? 6.795 0.552 -22.813 1.00 98.19 185 TRP A C 1
ATOM 1491 O O . TRP A 1 185 ? 7.119 0.880 -23.960 1.00 98.19 185 TRP A O 1
ATOM 1501 N N . LEU A 1 186 ? 5.973 1.297 -22.064 1.00 97.62 186 LEU A N 1
ATOM 1502 C CA . LEU A 1 186 ? 5.387 2.559 -22.517 1.00 97.62 186 LEU A CA 1
ATOM 1503 C C . LEU A 1 186 ? 6.449 3.651 -22.630 1.00 97.62 186 LEU A C 1
ATOM 1505 O O . LEU A 1 186 ? 6.468 4.370 -23.629 1.00 97.62 186 LEU A O 1
ATOM 1509 N N . ASN A 1 187 ? 7.370 3.729 -21.666 1.00 97.44 187 ASN A N 1
ATOM 1510 C CA . ASN A 1 187 ? 8.485 4.667 -21.698 1.00 97.44 187 ASN A CA 1
ATOM 1511 C C . ASN A 1 187 ? 9.334 4.498 -22.966 1.00 97.44 187 ASN A C 1
ATOM 1513 O O . ASN A 1 187 ? 9.625 5.484 -23.652 1.00 97.44 187 ASN A O 1
ATOM 1517 N N . ALA A 1 188 ? 9.698 3.254 -23.297 1.00 96.69 188 ALA A N 1
ATOM 1518 C CA . ALA A 1 188 ? 10.480 2.947 -24.488 1.00 96.69 188 ALA A CA 1
ATOM 1519 C C . ALA A 1 188 ? 9.739 3.365 -25.764 1.00 96.69 188 ALA A C 1
ATOM 1521 O O . ALA A 1 188 ? 10.286 4.109 -26.576 1.00 96.69 188 ALA A O 1
ATOM 1522 N N . ARG A 1 189 ? 8.461 2.980 -25.915 1.00 95.81 189 ARG A N 1
ATOM 1523 C CA . ARG A 1 189 ? 7.648 3.378 -27.081 1.00 95.81 189 ARG A CA 1
ATOM 1524 C C . ARG A 1 189 ? 7.510 4.886 -27.220 1.00 95.81 189 ARG A C 1
ATOM 1526 O O . ARG A 1 189 ? 7.735 5.426 -28.302 1.00 95.81 189 ARG A O 1
ATOM 1533 N N . ALA A 1 190 ? 7.147 5.564 -26.136 1.00 95.38 190 ALA A N 1
ATOM 1534 C CA . ALA A 1 190 ? 6.934 7.002 -26.139 1.00 95.38 190 ALA A CA 1
ATOM 1535 C C . ALA A 1 190 ? 8.205 7.768 -26.523 1.00 95.38 190 ALA A C 1
ATOM 1537 O O . ALA A 1 190 ? 8.133 8.772 -27.230 1.00 95.38 190 ALA A O 1
ATOM 1538 N N . SER A 1 191 ? 9.374 7.265 -26.122 1.00 92.75 191 SER A N 1
ATOM 1539 C CA . SER A 1 191 ? 10.670 7.892 -26.393 1.00 92.75 191 SER A CA 1
ATOM 1540 C C . SER A 1 191 ? 11.036 7.969 -27.881 1.00 92.75 191 SER A C 1
ATOM 1542 O O . SER A 1 191 ? 11.860 8.809 -28.253 1.00 92.75 191 SER A O 1
ATOM 1544 N N . ARG A 1 192 ? 10.399 7.163 -28.744 1.00 90.44 192 ARG A N 1
ATOM 1545 C CA . ARG A 1 192 ? 10.737 7.057 -30.175 1.00 90.44 192 ARG A CA 1
ATOM 1546 C C . ARG A 1 192 ? 10.202 8.196 -31.041 1.00 90.44 192 ARG A C 1
ATOM 1548 O O . ARG A 1 192 ? 10.794 8.500 -32.072 1.00 90.44 192 ARG A O 1
ATOM 1555 N N . HIS A 1 193 ? 9.115 8.849 -30.634 1.00 91.94 193 HIS A N 1
ATOM 1556 C CA . HIS A 1 193 ? 8.477 9.905 -31.426 1.00 91.94 193 HIS A CA 1
ATOM 1557 C C . HIS A 1 193 ? 8.223 11.154 -30.582 1.00 91.94 193 HIS A C 1
ATOM 1559 O O . HIS A 1 193 ? 7.917 11.066 -29.395 1.00 91.94 193 HIS A O 1
ATOM 1565 N N . ARG A 1 194 ? 8.307 12.343 -31.197 1.00 91.94 194 ARG A N 1
ATOM 1566 C CA . ARG A 1 194 ? 8.140 13.629 -30.495 1.00 91.94 194 ARG A CA 1
ATOM 1567 C C . ARG A 1 194 ? 6.811 13.712 -29.735 1.00 91.94 194 ARG A C 1
ATOM 1569 O O . ARG A 1 194 ? 6.825 14.053 -28.555 1.00 91.94 194 ARG A O 1
ATOM 1576 N N . ASN A 1 195 ? 5.704 13.358 -30.387 1.00 94.38 195 ASN A N 1
ATOM 1577 C CA . ASN A 1 195 ? 4.367 13.410 -29.787 1.00 94.38 195 ASN A CA 1
ATOM 1578 C C . ASN A 1 195 ? 4.227 12.399 -28.642 1.00 94.38 195 ASN A C 1
ATOM 1580 O O . ASN A 1 195 ? 3.666 12.730 -27.604 1.00 94.38 195 ASN A O 1
ATOM 1584 N N . GLY A 1 196 ? 4.819 11.207 -28.791 1.00 94.12 196 GLY A N 1
ATOM 1585 C CA . GLY A 1 196 ? 4.877 10.198 -27.732 1.00 94.12 196 GLY A CA 1
ATOM 1586 C C . GLY A 1 196 ? 5.604 10.713 -26.492 1.00 94.12 196 GLY A C 1
ATOM 1587 O O . GLY A 1 196 ? 5.079 10.605 -25.389 1.00 94.12 196 GLY A O 1
ATOM 1588 N N . ARG A 1 197 ? 6.763 11.362 -26.660 1.00 92.06 197 ARG A N 1
ATOM 1589 C CA . ARG A 1 197 ? 7.496 11.978 -25.542 1.00 92.06 197 ARG A CA 1
ATOM 1590 C C . ARG A 1 197 ? 6.687 13.065 -24.848 1.00 92.06 197 ARG A C 1
ATOM 1592 O O . ARG A 1 197 ? 6.701 13.129 -23.626 1.00 92.06 197 ARG A O 1
ATOM 1599 N N . MET A 1 198 ? 6.000 13.916 -25.610 1.00 93.19 198 MET A N 1
ATOM 1600 C CA . MET A 1 198 ? 5.158 14.969 -25.035 1.00 93.19 198 MET A CA 1
ATOM 1601 C C . MET A 1 198 ? 3.992 14.374 -24.244 1.00 93.19 198 MET A C 1
ATOM 1603 O O . MET A 1 198 ? 3.782 14.773 -23.105 1.00 93.19 198 MET A O 1
ATOM 1607 N N . ALA A 1 199 ? 3.303 13.373 -24.798 1.00 93.38 199 ALA A N 1
ATOM 1608 C CA . ALA A 1 199 ? 2.242 12.652 -24.099 1.00 93.38 199 ALA A CA 1
ATOM 1609 C C . ALA A 1 199 ? 2.761 11.948 -22.835 1.00 93.38 199 ALA A C 1
ATOM 1611 O O . ALA A 1 199 ? 2.113 11.991 -21.797 1.00 93.38 199 ALA A O 1
ATOM 1612 N N . TRP A 1 200 ? 3.956 11.357 -22.890 1.00 94.00 200 TRP A N 1
ATOM 1613 C CA . TRP A 1 200 ? 4.598 10.726 -21.738 1.00 94.00 200 TRP A CA 1
ATOM 1614 C C . TRP A 1 200 ? 4.913 11.721 -20.625 1.00 94.00 200 TRP A C 1
ATOM 1616 O O . TRP A 1 200 ? 4.597 11.466 -19.467 1.00 94.00 200 TRP A O 1
ATOM 1626 N N . ILE A 1 201 ? 5.492 12.872 -20.970 1.00 91.31 201 ILE A N 1
ATOM 1627 C CA . ILE A 1 201 ? 5.759 13.950 -20.011 1.00 91.31 201 ILE A CA 1
ATOM 1628 C C . ILE A 1 201 ? 4.441 14.472 -19.423 1.00 91.31 201 ILE A C 1
ATOM 1630 O O . ILE A 1 201 ? 4.339 14.617 -18.209 1.00 91.31 201 ILE A O 1
ATOM 1634 N N . ALA A 1 202 ? 3.417 14.684 -20.255 1.00 91.81 202 ALA A N 1
ATOM 1635 C CA . ALA A 1 202 ? 2.097 15.113 -19.800 1.00 91.81 202 ALA A CA 1
ATOM 1636 C C . ALA A 1 202 ? 1.446 14.085 -18.860 1.00 91.81 202 ALA A C 1
ATOM 1638 O O . ALA A 1 202 ? 0.886 14.463 -17.839 1.00 91.81 202 ALA A O 1
ATOM 1639 N N . ALA A 1 203 ? 1.586 12.785 -19.133 1.00 92.75 203 ALA A N 1
ATOM 1640 C CA . ALA A 1 203 ? 1.087 11.734 -18.250 1.00 92.75 203 ALA A CA 1
ATOM 1641 C C . ALA A 1 203 ? 1.759 11.766 -16.864 1.00 92.75 203 ALA A C 1
ATOM 1643 O O . ALA A 1 203 ? 1.099 11.526 -15.857 1.00 92.75 203 ALA A O 1
ATOM 1644 N N . HIS A 1 204 ? 3.044 12.136 -16.781 1.00 93.12 204 HIS A N 1
ATOM 1645 C CA . HIS A 1 204 ? 3.732 12.301 -15.492 1.00 93.12 204 HIS A CA 1
ATOM 1646 C C . HIS A 1 204 ? 3.215 13.500 -14.691 1.00 93.12 204 HIS A C 1
ATOM 1648 O O . HIS A 1 204 ? 3.351 13.505 -13.469 1.00 93.12 204 HIS A O 1
ATOM 1654 N N . ALA A 1 205 ? 2.563 14.476 -15.332 1.00 91.56 205 ALA A N 1
ATOM 1655 C CA . ALA A 1 205 ? 1.907 15.575 -14.626 1.00 91.56 205 ALA A CA 1
ATOM 1656 C C . ALA A 1 205 ? 0.701 15.109 -13.786 1.00 91.56 205 ALA A C 1
ATOM 1658 O O . ALA A 1 205 ? 0.272 15.837 -12.896 1.00 91.56 205 ALA A O 1
ATOM 1659 N N . LEU A 1 206 ? 0.188 13.891 -14.012 1.00 92.50 206 LEU A N 1
ATOM 1660 C CA . LEU A 1 206 ? -0.852 13.273 -13.180 1.00 92.50 206 LEU A CA 1
ATOM 1661 C C . LEU A 1 206 ? -0.287 12.578 -11.932 1.00 92.50 206 LEU A C 1
ATOM 1663 O O . LEU A 1 206 ? -1.033 12.274 -11.001 1.00 92.50 206 LEU A O 1
ATOM 1667 N N . LEU A 1 207 ? 1.027 12.333 -11.881 1.00 93.75 207 LEU A N 1
ATOM 1668 C CA . LEU A 1 207 ? 1.656 11.618 -10.773 1.00 93.75 207 LEU A CA 1
ATOM 1669 C C . LEU A 1 207 ? 1.520 12.350 -9.424 1.00 93.75 207 LEU A C 1
ATOM 1671 O O . LEU A 1 207 ? 1.229 11.670 -8.444 1.00 93.75 207 LEU A O 1
ATOM 1675 N N . PRO A 1 208 ? 1.644 13.691 -9.329 1.00 93.56 208 PRO A N 1
ATOM 1676 C CA . PRO A 1 208 ? 1.380 14.406 -8.081 1.00 93.56 208 PRO A CA 1
ATOM 1677 C C . PRO A 1 208 ? -0.038 14.186 -7.543 1.00 93.56 208 PRO A C 1
ATOM 1679 O O . PRO A 1 208 ? -0.200 14.015 -6.340 1.00 93.56 208 PRO A O 1
ATOM 1682 N N . LEU A 1 209 ? -1.052 14.124 -8.416 1.00 93.25 209 LEU A N 1
ATOM 1683 C CA . LEU A 1 209 ? -2.433 13.844 -8.010 1.00 93.25 209 LEU A CA 1
ATOM 1684 C C . LEU A 1 209 ? -2.582 12.406 -7.493 1.00 93.25 209 LEU A C 1
ATOM 1686 O O . LEU A 1 209 ? -3.217 12.177 -6.467 1.00 93.25 209 LEU A O 1
ATOM 1690 N N . ALA A 1 210 ? -1.955 11.442 -8.169 1.00 93.12 210 ALA A N 1
ATOM 1691 C CA . ALA A 1 210 ? -1.964 10.050 -7.730 1.00 93.12 210 ALA A CA 1
ATOM 1692 C C . ALA A 1 210 ? -1.234 9.866 -6.384 1.00 93.12 210 ALA A C 1
ATOM 1694 O O . ALA A 1 210 ? -1.736 9.188 -5.490 1.00 93.12 210 ALA A O 1
ATOM 1695 N N . ILE A 1 211 ? -0.083 10.524 -6.211 1.00 92.19 211 ILE A N 1
ATOM 1696 C CA . ILE A 1 211 ? 0.664 10.559 -4.947 1.00 92.19 211 ILE A CA 1
ATOM 1697 C C . ILE A 1 211 ? -0.174 11.217 -3.850 1.00 92.19 211 ILE A C 1
ATOM 1699 O O . ILE A 1 211 ? -0.230 10.690 -2.745 1.00 92.19 211 ILE A O 1
ATOM 1703 N N . TYR A 1 212 ? -0.858 12.325 -4.141 1.00 92.19 212 TYR A N 1
ATOM 1704 C CA . TYR A 1 212 ? -1.752 12.968 -3.181 1.00 92.19 212 TYR A CA 1
ATOM 1705 C C . TYR A 1 212 ? -2.843 12.004 -2.699 1.00 92.19 212 TYR A C 1
ATOM 1707 O O . TYR A 1 212 ? -3.065 11.895 -1.498 1.00 92.19 212 TYR A O 1
ATOM 1715 N N . GLY A 1 213 ? -3.450 11.231 -3.605 1.00 91.00 213 GLY A N 1
ATOM 1716 C CA . GLY A 1 213 ? -4.405 10.186 -3.230 1.00 91.00 213 GLY A CA 1
ATOM 1717 C C . GLY A 1 213 ? -3.803 9.111 -2.316 1.00 91.00 213 GLY A C 1
ATOM 1718 O O . GLY A 1 213 ? -4.461 8.658 -1.388 1.00 91.00 213 GLY A O 1
ATOM 1719 N N . VAL A 1 214 ? -2.542 8.730 -2.527 1.00 89.50 214 VAL A N 1
ATOM 1720 C CA . VAL A 1 214 ? -1.828 7.774 -1.660 1.00 89.50 214 VAL A CA 1
ATOM 1721 C C . VAL A 1 214 ? -1.529 8.348 -0.269 1.00 89.50 214 VAL A C 1
ATOM 1723 O O . VAL A 1 214 ? -1.584 7.620 0.722 1.00 89.50 214 VAL A O 1
ATOM 1726 N N . LEU A 1 215 ? -1.216 9.643 -0.183 1.00 88.38 215 LEU A N 1
ATOM 1727 C CA . LEU A 1 215 ? -0.993 10.337 1.090 1.00 88.38 215 LEU A CA 1
ATOM 1728 C C . LEU A 1 215 ? -2.302 10.612 1.845 1.00 88.38 215 LEU A C 1
ATOM 1730 O O . LEU A 1 215 ? -2.303 10.664 3.073 1.00 88.38 215 LEU A O 1
ATOM 1734 N N . HIS A 1 216 ? -3.405 10.765 1.112 1.00 90.38 216 HIS A N 1
ATOM 1735 C CA . HIS A 1 216 ? -4.729 11.079 1.641 1.00 90.38 216 HIS A CA 1
ATOM 1736 C C . HIS A 1 216 ? -5.794 10.106 1.109 1.00 90.38 216 HIS A C 1
ATOM 1738 O O . HIS A 1 216 ? -6.698 10.524 0.377 1.00 90.38 216 HIS A O 1
ATOM 1744 N N . PRO A 1 217 ? -5.724 8.806 1.450 1.00 90.19 217 PRO A N 1
ATOM 1745 C CA . PRO A 1 217 ? -6.646 7.811 0.920 1.00 90.19 217 PRO A CA 1
ATOM 1746 C C . PRO A 1 217 ? -7.999 7.895 1.640 1.00 90.19 217 PRO A C 1
ATOM 1748 O O . PRO A 1 217 ? -8.347 7.057 2.465 1.00 90.19 217 PRO A O 1
ATOM 1751 N N . PHE A 1 218 ? -8.801 8.912 1.317 1.00 90.25 218 PHE A N 1
ATOM 1752 C CA . PHE A 1 218 ? -10.107 9.206 1.933 1.00 90.25 218 PHE A CA 1
ATOM 1753 C C . PHE A 1 218 ? -11.158 8.089 1.765 1.00 90.25 218 PHE A C 1
ATOM 1755 O O . PHE A 1 218 ? -12.206 8.097 2.422 1.00 90.25 218 PHE A O 1
ATOM 1762 N N . TRP A 1 219 ? -10.903 7.115 0.892 1.00 88.94 219 TRP A N 1
ATOM 1763 C CA . TRP A 1 219 ? -11.699 5.894 0.745 1.00 88.94 219 TRP A CA 1
ATOM 1764 C C . TRP A 1 219 ? -11.322 4.800 1.756 1.00 88.94 219 TRP A C 1
ATOM 1766 O O . TRP A 1 219 ? -12.096 3.870 1.947 1.00 88.94 219 TRP A O 1
ATOM 1776 N N . ASN A 1 220 ? -10.168 4.895 2.417 1.00 88.94 220 ASN A N 1
ATOM 1777 C CA . ASN A 1 220 ? -9.630 3.859 3.293 1.00 88.94 220 ASN A CA 1
ATOM 1778 C C . ASN A 1 220 ? -10.110 4.036 4.747 1.00 88.94 220 ASN A C 1
ATOM 1780 O O . ASN A 1 220 ? -9.986 5.114 5.327 1.00 88.94 220 ASN A O 1
ATOM 1784 N N . ALA A 1 221 ? -10.637 2.969 5.354 1.00 91.38 221 ALA A N 1
ATOM 1785 C CA . ALA A 1 221 ? -11.136 2.995 6.731 1.00 91.38 221 ALA A CA 1
ATOM 1786 C C . ALA A 1 221 ? -10.040 3.278 7.769 1.00 91.38 221 ALA A C 1
ATOM 1788 O O . ALA A 1 221 ? -10.241 4.075 8.685 1.00 91.38 221 ALA A O 1
ATOM 1789 N N . ARG A 1 222 ? -8.853 2.681 7.600 1.00 89.38 222 ARG A N 1
ATOM 1790 C CA . ARG A 1 222 ? -7.704 2.876 8.498 1.00 89.38 222 ARG A CA 1
ATOM 1791 C C . ARG A 1 222 ? -7.185 4.310 8.454 1.00 89.38 222 ARG A C 1
ATOM 1793 O O . ARG A 1 222 ? -6.760 4.826 9.481 1.00 89.38 222 ARG A O 1
ATOM 1800 N N . TYR A 1 223 ? -7.288 4.979 7.305 1.00 90.31 223 TYR A N 1
ATOM 1801 C CA . TYR A 1 223 ? -6.963 6.402 7.196 1.00 90.31 223 TYR A CA 1
ATOM 1802 C C . TYR A 1 223 ? -7.944 7.290 7.970 1.00 90.31 223 TYR A C 1
ATOM 1804 O O . TYR A 1 223 ? -7.542 8.255 8.608 1.00 90.31 223 TYR A O 1
ATOM 1812 N N . HIS A 1 224 ? -9.232 6.949 8.003 1.00 93.56 224 HIS A N 1
ATOM 1813 C CA . HIS A 1 224 ? -10.167 7.646 8.891 1.00 93.56 224 HIS A CA 1
ATOM 1814 C C . HIS A 1 224 ? -9.888 7.336 10.364 1.00 93.56 224 HIS A C 1
ATOM 1816 O O . HIS A 1 224 ? -9.885 8.244 11.187 1.00 93.56 224 HIS A O 1
ATOM 1822 N N . ALA A 1 225 ? -9.547 6.094 10.709 1.00 92.31 225 ALA A N 1
ATOM 1823 C CA . ALA A 1 225 ? -9.129 5.755 12.070 1.00 92.31 225 ALA A CA 1
ATOM 1824 C C . ALA A 1 225 ? -7.875 6.540 12.509 1.00 92.31 225 ALA A C 1
ATOM 1826 O O . ALA A 1 225 ? -7.787 6.979 13.657 1.00 92.31 225 ALA A O 1
ATOM 1827 N N . PHE A 1 226 ? -6.939 6.773 11.587 1.00 91.06 226 PHE A N 1
ATOM 1828 C CA . PHE A 1 226 ? -5.784 7.644 11.786 1.00 91.06 226 PHE A CA 1
ATOM 1829 C C . PHE A 1 226 ? -6.178 9.079 12.098 1.00 91.06 226 PHE A C 1
ATOM 1831 O O . PHE A 1 226 ? -5.809 9.588 13.152 1.00 91.06 226 PHE A O 1
ATOM 1838 N N . LEU A 1 227 ? -6.957 9.705 11.207 1.00 92.31 227 LEU A N 1
ATOM 1839 C CA . LEU A 1 227 ? -7.407 11.085 11.375 1.00 92.31 227 LEU A CA 1
ATOM 1840 C C . LEU A 1 227 ? -8.162 11.259 12.693 1.00 92.31 227 LEU A C 1
ATOM 1842 O O . LEU A 1 227 ? -7.910 12.217 13.418 1.00 92.31 227 LEU A O 1
ATOM 1846 N N . GLY A 1 228 ? -9.015 10.292 13.042 1.00 93.56 228 GLY A N 1
ATOM 1847 C CA . GLY A 1 228 ? -9.735 10.284 14.311 1.00 93.56 228 GLY A CA 1
ATOM 1848 C C . GLY A 1 228 ? -8.801 10.258 15.510 1.00 93.56 228 GLY A C 1
ATOM 1849 O O . GLY A 1 228 ? -8.975 11.043 16.437 1.00 93.56 228 GLY A O 1
ATOM 1850 N N . ARG A 1 229 ? -7.756 9.424 15.480 1.00 90.94 229 ARG A N 1
ATOM 1851 C CA . ARG A 1 229 ? -6.772 9.374 16.567 1.00 90.94 229 ARG A CA 1
ATOM 1852 C C . ARG A 1 229 ? -5.906 10.630 16.635 1.00 90.94 229 ARG A C 1
ATOM 1854 O O . ARG A 1 229 ? -5.605 11.098 17.727 1.00 90.94 229 ARG A O 1
ATOM 1861 N N . THR A 1 230 ? -5.514 11.190 15.495 1.00 90.38 230 THR A N 1
ATOM 1862 C CA . THR A 1 230 ? -4.758 12.446 15.452 1.00 90.38 230 THR A CA 1
ATOM 1863 C C . THR A 1 230 ? -5.578 13.601 16.021 1.00 90.38 230 THR A C 1
ATOM 1865 O O . THR A 1 230 ? -5.071 14.320 16.876 1.00 90.38 230 THR A O 1
ATOM 1868 N N . ALA A 1 231 ? -6.844 13.733 15.615 1.00 92.75 231 ALA A N 1
ATOM 1869 C CA . ALA A 1 231 ? -7.761 14.734 16.154 1.00 92.75 231 ALA A CA 1
ATOM 1870 C C . ALA A 1 231 ? -8.006 14.517 17.655 1.00 92.75 231 ALA A C 1
ATOM 1872 O O . ALA A 1 231 ? -7.916 15.457 18.434 1.00 92.75 231 ALA A O 1
ATOM 1873 N N . GLN A 1 232 ? -8.210 13.267 18.082 1.00 92.75 232 GLN A N 1
ATOM 1874 C CA . GLN A 1 232 ? -8.370 12.915 19.493 1.00 92.75 232 GLN A CA 1
ATOM 1875 C C . GLN A 1 232 ? -7.174 13.342 20.353 1.00 92.75 232 GLN A C 1
ATOM 1877 O O . GLN A 1 232 ? -7.357 13.852 21.457 1.00 92.75 232 GLN A O 1
ATOM 1882 N N . ASN A 1 233 ? -5.954 13.132 19.857 1.00 89.62 233 ASN A N 1
ATOM 1883 C CA . ASN A 1 233 ? -4.732 13.489 20.573 1.00 89.62 233 ASN A CA 1
ATOM 1884 C C . ASN A 1 233 ? -4.486 15.005 20.615 1.00 89.62 233 ASN A C 1
ATOM 1886 O O . ASN A 1 233 ? -3.828 15.475 21.540 1.00 89.62 233 ASN A O 1
ATOM 1890 N N . ALA A 1 234 ? -4.962 15.749 19.614 1.00 91.56 234 ALA A N 1
ATOM 1891 C CA . ALA A 1 234 ? -4.785 17.196 19.528 1.00 91.56 234 ALA A CA 1
ATOM 1892 C C . ALA A 1 234 ? -5.860 17.963 20.314 1.00 91.56 234 ALA A C 1
ATOM 1894 O O . ALA A 1 234 ? -5.530 18.847 21.099 1.00 91.56 234 ALA A O 1
ATOM 1895 N N . ASP A 1 235 ? -7.127 17.582 20.132 1.00 94.31 235 ASP A N 1
ATOM 1896 C CA . ASP A 1 235 ? -8.293 18.384 20.517 1.00 94.31 235 ASP A CA 1
ATOM 1897 C C . ASP A 1 235 ? -9.251 17.646 21.481 1.00 94.31 235 ASP A C 1
ATOM 1899 O O . ASP A 1 235 ? -10.293 18.178 21.864 1.00 94.31 235 ASP A O 1
ATOM 1903 N N . GLY A 1 236 ? -8.911 16.421 21.904 1.00 92.50 236 GLY A N 1
ATOM 1904 C CA . GLY A 1 236 ? -9.687 15.613 22.855 1.00 92.50 236 GLY A CA 1
ATOM 1905 C C . GLY A 1 236 ? -10.639 14.593 22.213 1.00 92.50 236 GLY A C 1
ATOM 1906 O O . GLY A 1 236 ? -10.847 14.571 21.003 1.00 92.50 236 GLY A O 1
ATOM 1907 N N . LEU A 1 237 ? -11.239 13.720 23.038 1.00 91.00 237 LEU A N 1
ATOM 1908 C CA . LEU A 1 237 ? -11.998 12.527 22.601 1.00 91.00 237 LEU A CA 1
ATOM 1909 C C . LEU A 1 237 ? -13.039 12.807 21.506 1.00 91.00 237 LEU A C 1
ATOM 1911 O O . LEU A 1 237 ? -13.054 12.126 20.479 1.00 91.00 237 LEU A O 1
ATOM 1915 N N . SER A 1 238 ? -13.867 13.836 21.691 1.00 94.50 238 SER A N 1
ATOM 1916 C CA . SER A 1 238 ? -14.969 14.149 20.777 1.00 94.50 238 SER A CA 1
ATOM 1917 C C . SER A 1 238 ? -14.507 14.607 19.389 1.00 94.50 238 SER A C 1
ATOM 1919 O O . SER A 1 238 ? -15.225 14.396 18.411 1.00 94.50 238 SER A O 1
ATOM 1921 N N . ALA A 1 239 ? -13.297 15.163 19.256 1.00 95.94 239 ALA A N 1
ATOM 1922 C CA . ALA A 1 239 ? -12.759 15.591 17.964 1.00 95.94 239 ALA A CA 1
ATOM 1923 C C . ALA A 1 239 ? -12.502 14.409 17.010 1.00 95.94 239 ALA A C 1
ATOM 1925 O O . ALA A 1 239 ? -12.606 14.552 15.792 1.00 95.94 239 ALA A O 1
ATOM 1926 N N . GLY A 1 240 ? -12.217 13.218 17.548 1.00 94.69 240 GLY A N 1
ATOM 1927 C CA . GLY A 1 240 ? -11.990 12.011 16.751 1.00 94.69 240 GLY A CA 1
ATOM 1928 C C . GLY A 1 240 ? -13.265 11.344 16.221 1.00 94.69 240 GLY A C 1
ATOM 1929 O O . GLY A 1 240 ? -13.213 10.597 15.240 1.00 94.69 240 GLY A O 1
ATOM 1930 N N . VAL A 1 241 ? -14.422 11.617 16.835 1.00 96.25 241 VAL A N 1
ATOM 1931 C CA . VAL A 1 241 ? -15.687 10.901 16.587 1.00 96.25 241 VAL A CA 1
ATOM 1932 C C . VAL A 1 241 ? -16.140 10.929 15.122 1.00 96.25 241 VAL A C 1
ATOM 1934 O O . VAL A 1 241 ? -16.480 9.857 14.610 1.00 96.25 241 VAL A O 1
ATOM 1937 N N . PRO A 1 242 ? -16.138 12.073 14.401 1.00 97.31 242 PRO A N 1
ATOM 1938 C CA . PRO A 1 242 ? -16.571 12.101 13.003 1.00 97.31 242 PRO A CA 1
ATOM 1939 C C . PRO A 1 242 ? -15.757 11.147 12.122 1.00 97.31 242 PRO A C 1
ATOM 1941 O O . PRO A 1 242 ? -16.313 10.430 11.291 1.00 97.31 242 PRO A O 1
ATOM 1944 N N . HIS A 1 243 ? -14.447 11.085 12.357 1.00 96.62 243 HIS A N 1
ATOM 1945 C CA . HIS A 1 243 ? -13.544 10.211 11.623 1.00 96.62 243 HIS A CA 1
ATOM 1946 C C . HIS A 1 243 ? -13.710 8.741 12.019 1.00 96.62 243 HIS A C 1
ATOM 1948 O O . HIS A 1 243 ? -13.751 7.876 11.150 1.00 96.62 243 HIS A O 1
ATOM 1954 N N . PHE A 1 244 ? -13.879 8.426 13.305 1.00 96.38 244 PHE A N 1
ATOM 1955 C CA . PHE A 1 244 ? -14.117 7.042 13.725 1.00 96.38 244 PHE A CA 1
ATOM 1956 C C . PHE A 1 244 ? -15.438 6.476 13.184 1.00 96.38 244 PHE A C 1
ATOM 1958 O O . PHE A 1 244 ? -15.473 5.324 12.752 1.00 96.38 244 PHE A O 1
ATOM 1965 N N . ARG A 1 245 ? -16.504 7.285 13.114 1.00 96.88 245 ARG A N 1
ATOM 1966 C CA . ARG A 1 245 ? -17.762 6.885 12.455 1.00 96.88 245 ARG A CA 1
ATOM 1967 C C . ARG A 1 245 ? -17.550 6.587 10.973 1.00 96.88 245 ARG A C 1
ATOM 1969 O O . ARG A 1 245 ? -18.050 5.593 10.454 1.00 96.88 245 ARG A O 1
ATOM 1976 N N . GLU A 1 246 ? -16.773 7.426 10.300 1.00 97.19 246 GLU A N 1
ATOM 1977 C CA . GLU A 1 246 ? -16.471 7.279 8.878 1.00 97.19 246 GLU A CA 1
ATOM 1978 C C . GLU A 1 246 ? -15.573 6.063 8.578 1.00 97.19 246 GLU A C 1
ATOM 1980 O O . GLU A 1 246 ? -15.709 5.431 7.522 1.00 97.19 246 GLU A O 1
ATOM 1985 N N . ALA A 1 247 ? -14.701 5.700 9.526 1.00 95.62 247 ALA A N 1
ATOM 1986 C CA . ALA A 1 247 ? -13.901 4.480 9.503 1.00 95.62 247 ALA A CA 1
ATOM 1987 C C . ALA A 1 247 ? -14.777 3.227 9.639 1.00 95.62 247 ALA A C 1
ATOM 1989 O O . ALA A 1 247 ? -14.724 2.370 8.762 1.00 95.62 247 ALA A O 1
ATOM 1990 N N . VAL A 1 248 ? -15.638 3.157 10.661 1.00 95.69 248 VAL A N 1
ATOM 1991 C CA . VAL A 1 248 ? -16.566 2.030 10.873 1.00 95.69 248 VAL A CA 1
ATOM 1992 C C . VAL A 1 248 ? -17.532 1.855 9.701 1.00 95.69 248 VAL A C 1
ATOM 1994 O O . VAL A 1 248 ? -17.793 0.733 9.277 1.00 95.69 248 VAL A O 1
ATOM 1997 N N . ARG A 1 249 ? -18.019 2.959 9.115 1.00 96.38 249 ARG A N 1
ATOM 1998 C CA . ARG A 1 249 ? -18.890 2.916 7.930 1.00 96.38 249 ARG A CA 1
ATOM 1999 C C . ARG A 1 249 ? -18.221 2.242 6.726 1.00 96.38 249 ARG A C 1
ATOM 2001 O O . ARG A 1 249 ? -18.916 1.664 5.894 1.00 96.38 249 ARG A O 1
ATOM 2008 N N . ARG A 1 250 ? -16.895 2.357 6.594 1.00 94.56 250 ARG A N 1
ATOM 2009 C CA . ARG A 1 250 ? -16.113 1.715 5.519 1.00 94.56 250 ARG A CA 1
ATOM 2010 C C . ARG A 1 250 ? -15.706 0.296 5.867 1.00 94.56 250 ARG A C 1
ATOM 2012 O O . ARG A 1 250 ? -15.739 -0.563 4.995 1.00 94.56 250 ARG A O 1
ATOM 2019 N N . ASP A 1 251 ? -15.272 0.089 7.102 1.00 94.50 251 ASP A N 1
ATOM 2020 C CA . ASP A 1 251 ? -14.810 -1.196 7.602 1.00 94.50 251 ASP A CA 1
ATOM 2021 C C . ASP A 1 251 ? -15.234 -1.368 9.069 1.00 94.50 251 ASP A C 1
ATOM 2023 O O . ASP A 1 251 ? -14.570 -0.859 9.981 1.00 94.50 251 ASP A O 1
ATOM 2027 N N . PRO A 1 252 ? -16.341 -2.087 9.321 1.00 95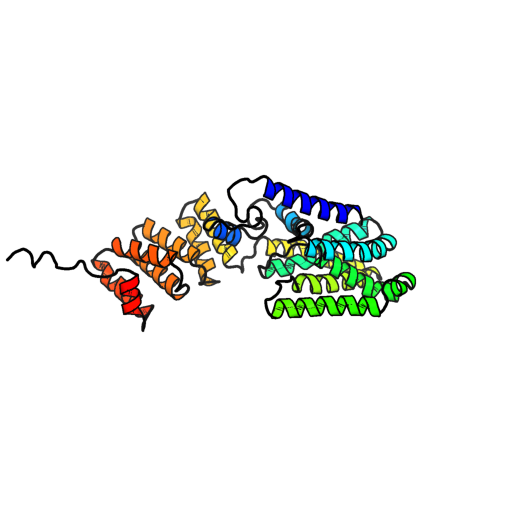.31 252 PRO A N 1
ATOM 2028 C CA . PRO A 1 252 ? -16.785 -2.373 10.677 1.00 95.31 252 PRO A CA 1
ATOM 2029 C C . PRO A 1 252 ? -15.923 -3.453 11.361 1.00 95.31 252 PRO A C 1
ATOM 2031 O O . PRO A 1 252 ? -16.088 -3.698 12.557 1.00 95.31 252 PRO A O 1
ATOM 2034 N N . GLY A 1 253 ? -14.970 -4.075 10.657 1.00 93.38 253 GLY A N 1
ATOM 2035 C CA . GLY A 1 253 ? -14.024 -5.061 11.191 1.00 93.38 253 GLY A CA 1
ATOM 2036 C C . GLY A 1 253 ? -12.859 -4.466 11.995 1.00 93.38 253 GLY A C 1
ATOM 2037 O O . GLY A 1 253 ? -11.876 -5.155 12.257 1.00 93.38 253 GLY A O 1
ATOM 2038 N N . LEU A 1 254 ? -12.924 -3.180 12.362 1.00 91.81 254 LEU A N 1
ATOM 2039 C CA . LEU A 1 254 ? -11.877 -2.479 13.110 1.00 91.81 254 LEU A CA 1
ATOM 2040 C C . LEU A 1 254 ? -12.255 -2.339 14.600 1.00 91.81 254 LEU A C 1
ATOM 2042 O O . LEU A 1 254 ? -12.814 -1.310 14.999 1.00 91.81 254 LEU A O 1
ATOM 2046 N N . PRO A 1 255 ? -11.921 -3.311 15.473 1.00 92.31 255 PRO A N 1
ATOM 2047 C CA . PRO A 1 255 ? -12.411 -3.339 16.855 1.00 92.31 255 PRO A CA 1
ATOM 2048 C C . PRO A 1 255 ? -11.963 -2.127 17.683 1.00 92.31 255 PRO A C 1
ATOM 2050 O O . PRO A 1 255 ? -12.727 -1.579 18.475 1.00 92.31 255 PRO A O 1
ATOM 2053 N N . LYS A 1 256 ? -10.744 -1.634 17.448 1.00 91.19 256 LYS A N 1
ATOM 2054 C CA . LYS A 1 256 ? -10.184 -0.471 18.155 1.00 91.19 256 LYS A CA 1
ATOM 2055 C C . LYS A 1 256 ? -10.892 0.842 17.822 1.00 91.19 256 LYS A C 1
ATOM 2057 O O . LYS A 1 256 ? -10.853 1.778 18.620 1.00 91.19 256 LYS A O 1
ATOM 2062 N N . VAL A 1 257 ? -11.534 0.930 16.659 1.00 94.44 257 VAL A N 1
ATOM 2063 C CA . VAL A 1 257 ? -12.311 2.113 16.267 1.00 94.44 257 VAL A CA 1
ATOM 2064 C C . VAL A 1 257 ? -13.649 2.124 17.000 1.00 94.44 257 VAL A C 1
ATOM 2066 O O . VAL A 1 257 ? -14.003 3.147 17.583 1.00 94.44 257 VAL A O 1
ATOM 2069 N N . TRP A 1 258 ? -14.329 0.974 17.070 1.00 96.56 258 TRP A N 1
ATOM 2070 C CA . TRP A 1 258 ? -15.525 0.793 17.900 1.00 96.56 258 TRP A CA 1
ATOM 2071 C C . TRP A 1 258 ? -15.264 1.135 19.363 1.00 96.56 258 TRP A C 1
ATOM 2073 O O . TRP A 1 258 ? -16.012 1.906 19.958 1.00 96.56 258 TRP A O 1
ATOM 2083 N N . LEU A 1 259 ? -14.153 0.636 19.913 1.00 94.50 259 LEU A N 1
ATOM 2084 C CA . LEU A 1 259 ? -13.738 0.955 21.275 1.00 94.50 259 LEU A CA 1
ATOM 2085 C C . LEU A 1 259 ? -13.542 2.465 21.467 1.00 94.50 259 LEU A C 1
ATOM 2087 O O . LEU A 1 259 ? -13.962 3.012 22.478 1.00 94.50 259 LEU A O 1
ATOM 2091 N N . SER A 1 260 ? -12.945 3.153 20.488 1.00 94.56 260 SER A N 1
ATOM 2092 C CA . SER A 1 260 ? -12.696 4.599 20.578 1.00 94.56 260 SER A CA 1
ATOM 2093 C C . SER A 1 260 ? -14.005 5.402 20.604 1.00 94.56 260 SER A C 1
ATOM 2095 O O . SER A 1 260 ? -14.117 6.353 21.373 1.00 94.56 260 SER A O 1
ATOM 2097 N N . LEU A 1 261 ? -15.012 4.992 19.822 1.00 97.06 261 LEU A N 1
ATOM 2098 C CA . LEU A 1 261 ? -16.360 5.575 19.864 1.00 97.06 261 LEU A CA 1
ATOM 2099 C C . LEU A 1 261 ? -17.063 5.294 21.200 1.00 97.06 261 LEU A C 1
ATOM 2101 O O . LEU A 1 261 ? -17.662 6.192 21.784 1.00 97.06 261 LEU A O 1
ATOM 2105 N N . ALA A 1 262 ? -16.983 4.058 21.696 1.00 96.62 262 ALA A N 1
ATOM 2106 C CA . ALA A 1 262 ? -17.652 3.657 22.928 1.00 96.62 262 ALA A CA 1
ATOM 2107 C C . ALA A 1 262 ? -17.031 4.307 24.180 1.00 96.62 262 ALA A C 1
ATOM 2109 O O . ALA A 1 262 ? -17.756 4.726 25.080 1.00 96.62 262 ALA A O 1
ATOM 2110 N N . VAL A 1 263 ? -15.700 4.450 24.221 1.00 95.00 263 VAL A N 1
ATOM 2111 C CA . VAL A 1 263 ? -14.975 5.170 25.283 1.00 95.00 263 VAL A CA 1
ATOM 2112 C C . VAL A 1 263 ? -15.387 6.637 25.336 1.00 95.00 263 VAL A C 1
ATOM 2114 O O . VAL A 1 263 ? -15.565 7.177 26.425 1.00 95.00 263 VAL A O 1
ATOM 2117 N N . GLU A 1 264 ? -15.565 7.282 24.183 1.00 95.88 264 GLU A N 1
ATOM 2118 C CA . GLU A 1 264 ? -16.000 8.677 24.135 1.00 95.88 264 GLU A CA 1
ATOM 2119 C C . GLU A 1 264 ? -17.398 8.856 24.747 1.00 95.88 264 GLU A C 1
ATOM 2121 O O . GLU A 1 264 ? -17.564 9.698 25.630 1.00 95.88 264 GLU A O 1
ATOM 2126 N N . GLN A 1 265 ? -18.355 7.990 24.403 1.00 95.94 265 GLN A N 1
ATOM 2127 C CA . GLN A 1 265 ? -19.699 8.006 24.996 1.00 95.94 265 GLN A CA 1
ATOM 2128 C C . GLN A 1 265 ? -19.675 7.732 26.506 1.00 95.94 265 GLN A C 1
ATOM 2130 O O . GLN A 1 265 ? -20.287 8.461 27.286 1.00 95.94 265 GLN A O 1
ATOM 2135 N N . ALA A 1 266 ? -18.899 6.734 26.942 1.00 94.56 266 ALA A N 1
ATOM 2136 C CA . ALA A 1 266 ? -18.752 6.419 28.361 1.00 94.56 266 ALA A CA 1
ATOM 2137 C C . ALA A 1 266 ? -18.141 7.596 29.142 1.00 94.56 266 ALA A C 1
ATOM 2139 O O . ALA A 1 266 ? -18.580 7.897 30.249 1.00 94.56 266 ALA A O 1
ATOM 2140 N N . SER A 1 267 ? -17.175 8.308 28.551 1.00 93.88 267 SER A N 1
ATOM 2141 C CA . SER A 1 267 ? -16.550 9.484 29.173 1.00 93.88 267 SER A CA 1
ATOM 2142 C C . SER A 1 267 ? -17.512 10.663 29.365 1.00 93.88 267 SER A C 1
ATOM 2144 O O . SER A 1 267 ? -17.299 11.486 30.251 1.00 93.88 267 SER A O 1
ATOM 2146 N N . GLN A 1 268 ? -18.588 10.721 28.574 1.00 93.69 268 GLN A N 1
ATOM 2147 C CA . GLN A 1 268 ? -19.677 11.694 28.714 1.00 93.69 268 GLN A CA 1
ATOM 2148 C C . GLN A 1 268 ? -20.761 11.235 29.702 1.00 93.69 268 GLN A C 1
ATOM 2150 O O . GLN A 1 268 ? -21.718 11.965 29.948 1.00 93.69 268 GLN A O 1
ATOM 2155 N N . GLY A 1 269 ? -20.623 10.035 30.272 1.00 92.69 269 GLY A N 1
ATOM 2156 C CA . GLY A 1 269 ? -21.602 9.429 31.170 1.00 92.69 269 GLY A CA 1
ATOM 2157 C C . GLY A 1 269 ? -22.733 8.676 30.462 1.00 92.69 269 GLY A C 1
ATOM 2158 O O . GLY A 1 269 ? -23.564 8.075 31.147 1.00 92.69 269 GLY A O 1
ATOM 2159 N N . ASP A 1 270 ? -22.758 8.637 29.124 1.00 95.50 270 ASP A N 1
ATOM 2160 C CA . ASP A 1 270 ? -23.743 7.866 28.356 1.00 95.50 270 ASP A CA 1
ATOM 2161 C C . ASP A 1 270 ? -23.304 6.397 28.214 1.00 95.50 270 ASP A C 1
ATOM 2163 O O . ASP A 1 270 ? -22.832 5.920 27.174 1.00 95.50 270 ASP A O 1
ATOM 2167 N N . HIS A 1 271 ? -23.453 5.662 29.316 1.00 96.00 271 HIS A N 1
ATOM 2168 C CA . HIS A 1 271 ? -23.092 4.249 29.406 1.00 96.00 271 HIS A CA 1
ATOM 2169 C C . HIS A 1 271 ? -23.970 3.358 28.517 1.00 96.00 271 HIS A C 1
ATOM 2171 O O . HIS A 1 271 ? -23.499 2.326 28.039 1.00 96.00 271 HIS A O 1
ATOM 2177 N N . LEU A 1 272 ? -25.223 3.745 28.247 1.00 96.31 272 LEU A N 1
ATOM 2178 C CA . LEU A 1 272 ? -26.114 2.968 27.385 1.00 96.31 272 LEU A CA 1
ATOM 2179 C C . LEU A 1 272 ? -25.696 3.077 25.913 1.00 96.31 272 LEU A C 1
ATOM 2181 O O . LEU A 1 272 ? -25.672 2.064 25.210 1.00 96.31 272 LEU A O 1
ATOM 2185 N N . SER A 1 273 ? -25.330 4.268 25.437 1.00 96.88 273 SER A N 1
ATOM 2186 C CA . SER A 1 273 ? -24.784 4.440 24.085 1.00 96.88 273 SER A CA 1
ATOM 2187 C C . SER A 1 273 ? -23.413 3.782 23.941 1.00 96.88 273 SER A C 1
ATOM 2189 O O . SER A 1 273 ? -23.164 3.106 22.939 1.00 96.88 273 SER A O 1
ATOM 2191 N N . ALA A 1 274 ? -22.552 3.879 24.961 1.00 97.38 274 ALA A N 1
ATOM 2192 C CA . ALA A 1 274 ? -21.288 3.143 25.000 1.00 97.38 274 ALA A CA 1
ATOM 2193 C C . ALA A 1 274 ? -21.505 1.621 24.913 1.00 97.38 274 ALA A C 1
ATOM 2195 O O . ALA A 1 274 ? -20.815 0.934 24.155 1.00 97.38 274 ALA A O 1
ATOM 2196 N N . TRP A 1 275 ? -22.498 1.091 25.637 1.00 97.62 275 TRP A N 1
ATOM 2197 C CA . TRP A 1 275 ? -22.870 -0.323 25.593 1.00 97.62 275 TRP A CA 1
ATOM 2198 C C . TRP A 1 275 ? -23.318 -0.732 24.190 1.00 97.62 275 TRP A C 1
ATOM 2200 O O . TRP A 1 275 ? -22.774 -1.683 23.633 1.00 97.62 275 TRP A O 1
ATOM 2210 N N . LYS A 1 276 ? -24.241 0.025 23.582 1.00 97.75 276 LYS A N 1
ATOM 2211 C CA . LYS A 1 276 ? -24.730 -0.222 22.215 1.00 97.75 276 LYS A CA 1
ATOM 2212 C C . LYS A 1 276 ? -23.589 -0.305 21.202 1.00 97.75 276 LYS A C 1
ATOM 2214 O O . LYS A 1 276 ? -23.490 -1.306 20.500 1.00 97.75 276 LYS A O 1
ATOM 2219 N N . LEU A 1 277 ? -22.695 0.686 21.193 1.00 97.56 277 LEU A N 1
ATOM 2220 C CA . LEU A 1 277 ? -21.533 0.715 20.296 1.00 97.56 277 LEU A CA 1
ATOM 2221 C C . LEU A 1 277 ? -20.585 -0.467 20.523 1.00 97.56 277 LEU A C 1
ATOM 2223 O O . LEU A 1 277 ? -20.036 -1.017 19.570 1.00 97.56 277 LEU A O 1
ATOM 2227 N N . THR A 1 278 ? -20.389 -0.874 21.778 1.00 97.44 278 THR A N 1
ATOM 2228 C CA . THR A 1 278 ? -19.506 -2.003 22.098 1.00 97.44 278 THR A CA 1
ATOM 2229 C C . THR A 1 278 ? -20.106 -3.330 21.636 1.00 97.44 278 THR A C 1
ATOM 2231 O O . THR A 1 278 ? -19.394 -4.162 21.072 1.00 97.44 278 THR A O 1
ATOM 2234 N N . ILE A 1 279 ? -21.414 -3.525 21.835 1.00 97.62 279 ILE A N 1
ATOM 2235 C CA . ILE A 1 279 ? -22.127 -4.717 21.368 1.00 97.62 279 ILE A CA 1
ATOM 2236 C C . ILE A 1 279 ? -22.148 -4.780 19.839 1.00 97.62 279 ILE A C 1
ATOM 2238 O O . ILE A 1 279 ? -21.821 -5.827 19.286 1.00 97.62 279 ILE A O 1
ATOM 2242 N N . GLU A 1 280 ? -22.446 -3.674 19.158 1.00 97.06 280 GLU A N 1
ATOM 2243 C CA . GLU A 1 280 ? -22.388 -3.586 17.692 1.00 97.06 280 GLU A CA 1
ATOM 2244 C C . GLU A 1 280 ? -20.976 -3.911 17.171 1.00 97.06 280 GLU A C 1
ATOM 2246 O O . GLU A 1 280 ? -20.798 -4.754 16.289 1.00 97.06 280 GLU A O 1
ATOM 2251 N N . GLY A 1 281 ? -19.940 -3.358 17.810 1.00 96.38 281 GLY A N 1
ATOM 2252 C CA . GLY A 1 281 ? -18.551 -3.709 17.525 1.00 96.38 281 GLY A CA 1
ATOM 2253 C C . GLY A 1 281 ? -18.254 -5.204 17.687 1.00 96.38 281 GLY A C 1
ATOM 2254 O O . GLY A 1 281 ? -17.579 -5.784 16.834 1.00 96.38 281 GLY A O 1
ATOM 2255 N N . LEU A 1 282 ? -18.773 -5.854 18.737 1.00 96.69 282 LEU A N 1
ATOM 2256 C CA . LEU A 1 282 ? -18.623 -7.299 18.963 1.00 96.69 282 LEU A CA 1
ATOM 2257 C C . LEU A 1 282 ? -19.362 -8.151 17.926 1.00 96.69 282 LEU A C 1
ATOM 2259 O O . LEU A 1 282 ? -18.891 -9.244 17.611 1.00 96.69 282 LEU A O 1
ATOM 2263 N N . GLN A 1 283 ? -20.476 -7.678 17.359 1.00 95.88 283 GLN A N 1
ATOM 2264 C CA . GLN A 1 283 ? -21.158 -8.402 16.280 1.00 95.88 283 GLN A CA 1
ATOM 2265 C C . GLN A 1 283 ? -20.251 -8.564 15.061 1.00 95.88 283 GLN A C 1
ATOM 2267 O O . GLN A 1 283 ? -20.183 -9.650 14.481 1.00 95.88 283 GLN A O 1
ATOM 2272 N N . HIS A 1 284 ? -19.528 -7.501 14.708 1.00 95.06 284 HIS A N 1
ATOM 2273 C CA . HIS A 1 284 ? -18.570 -7.506 13.606 1.00 95.06 284 HIS A CA 1
ATOM 2274 C C . HIS A 1 284 ? -17.231 -8.159 13.978 1.00 95.06 284 HIS A C 1
ATOM 2276 O O . HIS A 1 284 ? -16.539 -8.678 13.107 1.00 95.06 284 HIS A O 1
ATOM 2282 N N . ASN A 1 285 ? -16.874 -8.172 15.267 1.00 95.06 285 ASN A N 1
ATOM 2283 C CA . ASN A 1 285 ? -15.562 -8.587 15.766 1.00 95.06 285 ASN A CA 1
ATOM 2284 C C . ASN A 1 285 ? -15.686 -9.599 16.919 1.00 95.06 285 ASN A C 1
ATOM 2286 O O . ASN A 1 285 ? -15.166 -9.377 18.014 1.00 95.06 285 ASN A O 1
ATOM 2290 N N . ARG A 1 286 ? -16.369 -10.727 16.675 1.00 93.56 286 ARG A N 1
ATOM 2291 C CA . ARG A 1 286 ? -16.744 -11.715 17.712 1.00 93.56 286 ARG A CA 1
ATOM 2292 C C . ARG A 1 286 ? -15.577 -12.264 18.543 1.00 93.56 286 ARG A C 1
ATOM 2294 O O . ARG A 1 286 ? -15.787 -12.674 19.677 1.00 93.56 286 ARG A O 1
ATOM 2301 N N . SER A 1 287 ? -14.361 -12.299 18.000 1.00 92.62 287 SER A N 1
ATOM 2302 C CA . SER A 1 287 ? -13.163 -12.795 18.697 1.00 92.62 287 SER A CA 1
ATOM 2303 C C . SER A 1 287 ? -12.367 -11.703 19.427 1.00 92.62 287 SER A C 1
ATOM 2305 O O . SER A 1 287 ? -11.268 -11.971 19.906 1.00 92.62 287 SER A O 1
ATOM 2307 N N . SER A 1 288 ? -12.859 -10.462 19.457 1.00 93.56 288 SER A N 1
ATOM 2308 C CA . SER A 1 288 ? -12.138 -9.326 20.034 1.00 93.56 288 SER A CA 1
ATOM 2309 C C . SER A 1 288 ? -12.278 -9.280 21.557 1.00 93.56 288 SER A C 1
ATOM 2311 O O . SER A 1 288 ? -13.265 -8.760 22.080 1.00 93.56 288 SER A O 1
ATOM 2313 N N . GLU A 1 289 ? -11.260 -9.763 22.276 1.00 93.31 289 GLU A N 1
ATOM 2314 C CA . GLU A 1 289 ? -11.242 -9.709 23.747 1.00 93.31 289 GLU A CA 1
ATOM 2315 C C . GLU A 1 289 ? -11.232 -8.266 24.274 1.00 93.31 289 GLU A C 1
ATOM 2317 O O . GLU A 1 289 ? -11.902 -7.987 25.260 1.00 93.31 289 GLU A O 1
ATOM 2322 N N . GLU A 1 290 ? -10.577 -7.325 23.579 1.00 91.62 290 GLU A N 1
ATOM 2323 C CA . GLU A 1 290 ? -10.554 -5.899 23.961 1.00 91.62 290 GLU A CA 1
ATOM 2324 C C . GLU A 1 290 ? -11.977 -5.312 24.056 1.00 91.62 290 GLU A C 1
ATOM 2326 O O . GLU A 1 290 ? -12.315 -4.590 24.995 1.00 91.62 290 GLU A O 1
ATOM 2331 N N . LEU A 1 291 ? -12.842 -5.660 23.096 1.00 95.31 291 LEU A N 1
ATOM 2332 C CA . LEU A 1 291 ? -14.237 -5.213 23.094 1.00 95.31 291 LEU A CA 1
ATOM 2333 C C . LEU A 1 291 ? -15.062 -5.955 24.150 1.00 95.31 291 LEU A C 1
ATOM 2335 O O . LEU A 1 291 ? -15.916 -5.349 24.791 1.00 95.31 291 LEU A O 1
ATOM 2339 N N . ALA A 1 292 ? -14.802 -7.248 24.361 1.00 96.00 292 ALA A N 1
ATOM 2340 C CA . ALA A 1 292 ? -15.490 -8.031 25.383 1.00 96.00 292 ALA A CA 1
ATOM 2341 C C . ALA A 1 292 ? -15.159 -7.529 26.798 1.00 96.00 292 ALA A C 1
ATOM 2343 O O . ALA A 1 292 ? -16.045 -7.417 27.645 1.00 96.00 292 ALA A O 1
ATOM 2344 N N . GLU A 1 293 ? -13.900 -7.183 27.057 1.00 95.25 293 GLU A N 1
ATOM 2345 C CA . GLU A 1 293 ? -13.453 -6.599 28.318 1.00 95.25 293 GLU A CA 1
ATOM 2346 C C . GLU A 1 293 ? -14.070 -5.218 28.555 1.00 95.25 293 GLU A C 1
ATOM 2348 O O . GLU A 1 293 ? -14.596 -4.948 29.643 1.00 95.25 293 GLU A O 1
ATOM 2353 N N . PHE A 1 294 ? -14.081 -4.363 27.530 1.00 96.00 294 PHE A N 1
ATOM 2354 C CA . PHE A 1 294 ? -14.730 -3.062 27.636 1.00 96.00 294 PHE A CA 1
ATOM 2355 C C . PHE A 1 294 ? -16.242 -3.195 27.855 1.00 96.00 294 PHE A C 1
ATOM 2357 O O . PHE A 1 294 ? -16.784 -2.519 28.726 1.00 96.00 294 PHE A O 1
ATOM 2364 N N . ALA A 1 295 ? -16.915 -4.132 27.178 1.00 96.94 295 ALA A N 1
ATOM 2365 C CA . ALA A 1 295 ? -18.332 -4.417 27.403 1.00 96.94 295 ALA A CA 1
ATOM 2366 C C . ALA A 1 295 ? -18.598 -4.795 28.868 1.00 96.94 295 ALA A C 1
ATOM 2368 O O . ALA A 1 295 ? -19.459 -4.191 29.505 1.00 96.94 295 ALA A O 1
ATOM 2369 N N . ARG A 1 296 ? -17.817 -5.719 29.453 1.00 96.38 296 ARG A N 1
ATOM 2370 C CA . ARG A 1 296 ? -17.934 -6.068 30.887 1.00 96.38 296 ARG A CA 1
ATOM 2371 C C . ARG A 1 296 ? -17.790 -4.841 31.790 1.00 96.38 296 ARG A C 1
ATOM 2373 O O . ARG A 1 296 ? -18.458 -4.755 32.817 1.00 96.38 296 ARG A O 1
ATOM 2380 N N . THR A 1 297 ? -16.906 -3.915 31.426 1.00 94.81 297 THR A N 1
ATOM 2381 C CA . THR A 1 297 ? -16.675 -2.678 32.180 1.00 94.81 297 THR A CA 1
ATOM 2382 C C . THR A 1 297 ? -17.883 -1.756 32.085 1.00 94.81 297 THR A C 1
ATOM 2384 O O . THR A 1 297 ? -18.435 -1.386 33.116 1.00 94.81 297 THR A O 1
ATOM 2387 N N . VAL A 1 298 ? -18.352 -1.453 30.873 1.00 95.12 298 VAL A N 1
ATOM 2388 C CA . VAL A 1 298 ? -19.529 -0.601 30.657 1.00 95.12 298 VAL A CA 1
ATOM 2389 C C . VAL A 1 298 ? -20.765 -1.186 31.339 1.00 95.12 298 VAL A C 1
ATOM 2391 O O . VAL A 1 298 ? -21.492 -0.445 31.987 1.00 95.12 298 VAL A O 1
ATOM 2394 N N . TRP A 1 299 ? -20.967 -2.507 31.281 1.00 95.56 299 TRP A N 1
ATOM 2395 C CA . TRP A 1 299 ? -22.085 -3.175 31.954 1.00 95.56 299 TRP A CA 1
ATOM 2396 C C . TRP A 1 299 ? -22.107 -2.931 33.467 1.00 95.56 299 TRP A C 1
ATOM 2398 O O . TRP A 1 299 ? -23.167 -2.687 34.033 1.00 95.56 299 TRP A O 1
ATOM 2408 N N . ARG A 1 300 ? -20.943 -2.963 34.133 1.00 93.00 300 ARG A N 1
ATOM 2409 C CA . ARG A 1 300 ? -20.839 -2.715 35.584 1.00 93.00 300 ARG A CA 1
ATOM 2410 C C . ARG A 1 300 ? -21.236 -1.297 35.979 1.00 93.00 300 ARG A C 1
ATOM 2412 O O . ARG A 1 300 ? -21.714 -1.101 37.089 1.00 93.00 300 ARG A O 1
ATOM 2419 N N . PHE A 1 301 ? -21.005 -0.334 35.093 1.00 91.75 301 PHE A N 1
ATOM 2420 C CA . PHE A 1 301 ? -21.350 1.070 35.307 1.00 91.75 301 PHE A CA 1
ATOM 2421 C C . PHE A 1 301 ? -22.696 1.454 34.680 1.00 91.75 301 PHE A C 1
ATOM 2423 O O . PHE A 1 301 ? -23.119 2.601 34.805 1.00 91.75 301 PHE A O 1
ATOM 2430 N N . LEU A 1 302 ? -23.382 0.514 34.020 1.00 93.69 302 LEU A N 1
ATOM 2431 C CA . LEU A 1 302 ? -24.675 0.766 33.405 1.00 93.69 302 LEU A CA 1
ATOM 2432 C C . LEU A 1 302 ? -25.746 0.925 34.503 1.00 93.69 302 LEU A C 1
ATOM 2434 O O . LEU A 1 302 ? -25.935 -0.004 35.299 1.00 93.69 302 LEU A O 1
ATOM 2438 N N . PRO A 1 303 ? -26.464 2.063 34.554 1.00 92.81 303 PRO A N 1
ATOM 2439 C CA . PRO A 1 303 ? -27.508 2.295 35.548 1.00 92.81 303 PRO A CA 1
ATOM 2440 C C . PRO A 1 303 ? -28.589 1.210 35.520 1.00 92.81 303 PRO A C 1
ATOM 2442 O O . PRO A 1 303 ? -28.951 0.716 34.452 1.00 92.81 303 PRO A O 1
ATOM 2445 N N . GLU A 1 304 ? -29.157 0.865 36.679 1.00 91.56 304 GLU A N 1
ATOM 2446 C CA . GLU A 1 304 ? -30.174 -0.197 36.789 1.00 91.56 304 GLU A CA 1
ATOM 2447 C C . GLU A 1 304 ? -31.372 0.019 35.857 1.00 91.56 304 GLU A C 1
ATOM 2449 O O . GLU A 1 304 ? -31.837 -0.925 35.219 1.00 91.56 304 GLU A O 1
ATOM 2454 N N . GLN A 1 305 ? -31.811 1.274 35.719 1.00 93.25 305 GLN A N 1
ATOM 2455 C CA . GLN A 1 305 ? -32.892 1.685 34.819 1.00 93.25 305 GLN A CA 1
ATOM 2456 C C . GLN A 1 305 ? -32.620 1.359 33.337 1.00 93.25 305 GLN A C 1
ATOM 2458 O O . GLN A 1 305 ? -33.562 1.129 32.583 1.00 93.25 305 GLN A O 1
ATOM 2463 N N . ASP A 1 306 ? -31.348 1.275 32.933 1.00 93.69 306 ASP A N 1
ATOM 2464 C CA . ASP A 1 306 ? -30.922 1.029 31.552 1.00 93.69 306 ASP A CA 1
ATOM 2465 C C . ASP A 1 306 ? -30.495 -0.428 31.306 1.00 93.69 306 ASP A C 1
ATOM 2467 O O . ASP A 1 306 ? -30.295 -0.835 30.158 1.00 93.69 306 ASP A O 1
ATOM 2471 N N . GLN A 1 307 ? -30.384 -1.255 32.353 1.00 93.19 307 GLN A N 1
ATOM 2472 C CA . GLN A 1 307 ? -29.945 -2.649 32.216 1.00 93.19 307 GLN A CA 1
ATOM 2473 C C . GLN A 1 307 ? -30.888 -3.489 31.354 1.00 93.19 307 GLN A C 1
ATOM 2475 O O . GLN A 1 307 ? -30.431 -4.383 30.642 1.00 93.19 307 GLN A O 1
ATOM 2480 N N . GLU A 1 308 ? -32.195 -3.225 31.399 1.00 94.12 308 GLU A N 1
ATOM 2481 C CA . GLU A 1 308 ? -33.150 -3.962 30.568 1.00 94.12 308 GLU A CA 1
ATOM 2482 C C . GLU A 1 308 ? -32.992 -3.610 29.087 1.00 94.12 308 GLU A C 1
ATOM 2484 O O . GLU A 1 308 ? -32.910 -4.499 28.240 1.00 94.12 308 GLU A O 1
ATOM 2489 N N . ALA A 1 309 ? -32.808 -2.323 28.781 1.00 95.00 309 ALA A N 1
ATOM 2490 C CA . ALA A 1 309 ? -32.462 -1.887 27.433 1.00 95.00 309 ALA A CA 1
ATOM 2491 C C . ALA A 1 309 ? -31.128 -2.501 26.972 1.00 95.00 309 ALA A C 1
ATOM 2493 O O . ALA A 1 309 ? -31.010 -2.944 25.830 1.00 95.00 309 ALA A O 1
ATOM 2494 N N . GLY A 1 310 ? -30.131 -2.589 27.858 1.00 94.12 310 GLY A N 1
ATOM 2495 C CA . GLY A 1 310 ? -28.851 -3.230 27.563 1.00 94.12 310 GLY A CA 1
ATOM 2496 C C . GLY A 1 310 ? -28.964 -4.737 27.285 1.00 94.12 310 GLY A C 1
ATOM 2497 O O . GLY A 1 310 ? -28.320 -5.235 26.356 1.00 94.12 310 GLY A O 1
ATOM 2498 N N . ARG A 1 311 ? -29.812 -5.459 28.032 1.00 94.94 311 ARG A N 1
ATOM 2499 C CA . ARG A 1 311 ? -30.138 -6.874 27.773 1.00 94.94 311 ARG A CA 1
ATOM 2500 C C . ARG A 1 311 ? -30.816 -7.057 26.421 1.00 94.94 311 ARG A C 1
ATOM 2502 O O . ARG A 1 311 ? -30.436 -7.962 25.678 1.00 94.94 311 ARG A O 1
ATOM 2509 N N . GLU A 1 312 ? -31.761 -6.186 26.080 1.00 95.31 312 GLU A N 1
ATOM 2510 C CA . GLU A 1 312 ? -32.450 -6.252 24.792 1.00 95.31 312 GLU A CA 1
ATOM 2511 C C . GLU A 1 312 ? -31.492 -6.005 23.621 1.00 95.31 312 GLU A C 1
ATOM 2513 O O . GLU A 1 312 ? -31.511 -6.752 22.646 1.00 95.31 312 GLU A O 1
ATOM 2518 N N . VAL A 1 313 ? -30.577 -5.037 23.746 1.00 96.12 313 VAL A N 1
ATOM 2519 C CA . VAL A 1 313 ? -29.518 -4.798 22.750 1.00 96.12 313 VAL A CA 1
ATOM 2520 C C . VAL A 1 313 ? -28.684 -6.061 22.512 1.00 96.12 313 VAL A C 1
ATOM 2522 O O . VAL A 1 313 ? -28.454 -6.426 21.362 1.00 96.12 313 VAL A O 1
ATOM 2525 N N . LEU A 1 314 ? -28.272 -6.770 23.571 1.00 95.56 314 LEU A N 1
ATOM 2526 C CA . LEU A 1 314 ? -27.523 -8.023 23.429 1.00 95.56 314 LEU A CA 1
ATOM 2527 C C . LEU A 1 314 ? -28.351 -9.110 22.728 1.00 95.56 314 LEU A C 1
ATOM 2529 O O . LEU A 1 314 ? -27.838 -9.814 21.858 1.00 95.56 314 LEU A O 1
ATOM 2533 N N . ARG A 1 315 ? -29.625 -9.252 23.106 1.00 94.50 315 ARG A N 1
ATOM 2534 C CA . ARG A 1 315 ? -30.527 -10.270 22.554 1.00 94.50 315 ARG A CA 1
ATOM 2535 C C . ARG A 1 315 ? -30.778 -10.052 21.066 1.00 94.50 315 ARG A C 1
ATOM 2537 O O . ARG A 1 315 ? -30.735 -11.009 20.299 1.00 94.50 315 ARG A O 1
ATOM 2544 N N . LEU A 1 316 ? -30.997 -8.803 20.659 1.00 94.50 316 LEU A N 1
ATOM 2545 C CA . LEU A 1 316 ? -31.126 -8.429 19.252 1.00 94.50 316 LEU A CA 1
ATOM 2546 C C . LEU A 1 316 ? -29.814 -8.648 18.497 1.00 94.50 316 LEU A C 1
ATOM 2548 O O . LEU A 1 316 ? -29.830 -9.061 17.339 1.00 94.50 316 LEU A O 1
ATOM 2552 N N . ALA A 1 317 ? -28.681 -8.409 19.158 1.00 93.06 317 ALA A N 1
ATOM 2553 C CA . ALA A 1 317 ? -27.384 -8.517 18.523 1.00 93.06 317 ALA A CA 1
ATOM 2554 C C . ALA A 1 317 ? -26.919 -9.966 18.287 1.00 93.06 317 ALA A C 1
ATOM 2556 O O . ALA A 1 317 ? -26.264 -10.255 17.281 1.00 93.06 317 ALA A O 1
ATOM 2557 N N . PHE A 1 318 ? -27.260 -10.874 19.203 1.00 93.50 318 PHE A N 1
ATOM 2558 C CA . PHE A 1 318 ? -26.806 -12.263 19.223 1.00 93.50 318 PHE A CA 1
ATOM 2559 C C . PHE A 1 318 ? -27.982 -13.227 19.410 1.00 93.50 318 PHE A C 1
ATOM 2561 O O . PHE A 1 318 ? -27.994 -13.995 20.360 1.00 93.50 318 PHE A O 1
ATOM 2568 N N . VAL A 1 319 ? -28.968 -13.194 18.512 1.00 88.31 319 VAL A N 1
ATOM 2569 C CA . VAL A 1 319 ? -30.259 -13.907 18.648 1.00 88.31 319 VAL A CA 1
ATOM 2570 C C . VAL A 1 319 ? -30.136 -15.340 19.192 1.00 88.31 319 VAL A C 1
ATOM 2572 O O . VAL A 1 319 ? -30.824 -15.688 20.148 1.00 88.31 319 VAL A O 1
ATOM 2575 N N . GLU A 1 320 ? -29.248 -16.157 18.623 1.00 87.69 320 GLU A N 1
ATOM 2576 C CA . GLU A 1 320 ? -29.063 -17.561 19.029 1.00 87.69 320 GLU A CA 1
ATOM 2577 C C . GLU A 1 320 ? -28.021 -17.735 20.149 1.00 87.69 320 GLU A C 1
ATOM 2579 O O . GLU A 1 320 ? -28.145 -18.619 20.995 1.00 87.69 320 GLU A O 1
ATOM 2584 N N . ASP A 1 321 ? -27.020 -16.852 20.202 1.00 90.62 321 ASP A N 1
ATOM 2585 C CA . ASP A 1 321 ? -25.867 -16.956 21.105 1.00 90.62 321 ASP A CA 1
ATOM 2586 C C . ASP A 1 321 ? -26.019 -16.104 22.385 1.00 90.62 321 ASP A C 1
ATOM 2588 O O . ASP A 1 321 ? -25.109 -16.063 23.219 1.00 90.62 321 ASP A O 1
ATOM 2592 N N . ALA A 1 322 ? -27.140 -15.397 22.559 1.00 88.56 322 ALA A N 1
ATOM 2593 C CA . ALA A 1 322 ? -27.338 -14.409 23.619 1.00 88.56 322 ALA A CA 1
ATOM 2594 C C . ALA A 1 322 ? -27.093 -14.963 25.035 1.00 88.56 322 ALA A C 1
ATOM 2596 O O . ALA A 1 322 ? -26.424 -14.275 25.810 1.00 88.56 322 ALA A O 1
ATOM 2597 N N . PRO A 1 323 ? -27.531 -16.188 25.403 1.00 89.38 323 PRO A N 1
ATOM 2598 C CA . PRO A 1 323 ? -27.217 -16.754 26.717 1.00 89.38 323 PRO A CA 1
ATOM 2599 C C . PRO A 1 323 ? -25.710 -16.960 26.932 1.00 89.38 323 PRO A C 1
ATOM 2601 O O . PRO A 1 323 ? -25.178 -16.638 27.997 1.00 89.38 323 PRO A O 1
ATOM 2604 N N . SER A 1 324 ? -25.004 -17.445 25.906 1.00 91.19 324 SER A N 1
ATOM 2605 C CA . SER A 1 324 ? -23.552 -17.651 25.942 1.00 91.19 324 SER A CA 1
ATOM 2606 C C . SER A 1 324 ? -22.809 -16.323 26.074 1.00 91.19 324 SER A C 1
ATOM 2608 O O . SER A 1 324 ? -21.927 -16.186 26.923 1.00 91.19 324 SER A O 1
ATOM 2610 N N . TRP A 1 325 ? -23.205 -15.311 25.299 1.00 93.06 325 TRP A N 1
ATOM 2611 C CA . TRP A 1 325 ? -22.637 -13.967 25.395 1.00 93.06 325 TRP A CA 1
ATOM 2612 C C . TRP A 1 325 ? -22.941 -13.294 26.731 1.00 93.06 325 TRP A C 1
ATOM 2614 O O . TRP A 1 325 ? -22.040 -12.718 27.329 1.00 93.06 325 TRP A O 1
ATOM 2624 N N . SER A 1 326 ? -24.160 -13.426 27.252 1.00 92.00 326 SER A N 1
ATOM 2625 C CA . SER A 1 326 ? -24.540 -12.894 28.565 1.00 92.00 326 SER A CA 1
ATOM 2626 C C . SER A 1 326 ? -23.640 -13.444 29.676 1.00 92.00 326 SER A C 1
ATOM 2628 O O . SER A 1 326 ? -23.144 -12.689 30.519 1.00 92.00 326 SER A O 1
ATOM 2630 N N . LYS A 1 327 ? -23.335 -14.749 29.627 1.00 91.25 327 LYS A N 1
ATOM 2631 C CA . LYS A 1 327 ? -22.376 -15.394 30.532 1.00 91.25 327 LYS A CA 1
ATOM 2632 C C . LYS A 1 327 ? -20.953 -14.863 30.331 1.00 91.25 327 LYS A C 1
ATOM 2634 O O . LYS A 1 327 ? -20.299 -14.497 31.308 1.00 91.25 327 LYS A O 1
ATOM 2639 N N . ASN A 1 328 ? -20.480 -14.776 29.087 1.00 91.75 328 ASN A N 1
ATOM 2640 C CA . ASN A 1 328 ? -19.133 -14.286 28.758 1.00 91.75 328 ASN A CA 1
ATOM 2641 C C . ASN A 1 328 ? -18.910 -12.822 29.181 1.00 91.75 328 ASN A C 1
ATOM 2643 O O . ASN A 1 328 ? -17.818 -12.448 29.625 1.00 91.75 328 ASN A O 1
ATOM 2647 N N . LEU A 1 329 ? -19.957 -12.002 29.084 1.00 92.81 329 LEU A N 1
ATOM 2648 C CA . LEU A 1 329 ? -19.975 -10.599 29.498 1.00 92.81 329 LEU A CA 1
ATOM 2649 C C . LEU A 1 329 ? -20.324 -10.413 30.985 1.00 92.81 329 LEU A C 1
ATOM 2651 O O . LEU A 1 329 ? -20.374 -9.284 31.462 1.00 92.81 329 LEU A O 1
ATOM 2655 N N . ARG A 1 330 ? -20.497 -11.510 31.740 1.00 91.56 330 ARG A N 1
ATOM 2656 C CA . ARG A 1 330 ? -20.749 -11.520 33.192 1.00 91.56 330 ARG A CA 1
ATOM 2657 C C . ARG A 1 330 ? -21.965 -10.680 33.597 1.00 91.56 330 ARG A C 1
ATOM 2659 O O . ARG A 1 330 ? -21.936 -9.988 34.610 1.00 91.56 330 ARG A O 1
ATOM 2666 N N . MET A 1 331 ? -23.044 -10.770 32.824 1.00 85.56 331 MET A N 1
ATOM 2667 C CA . MET A 1 331 ? -24.253 -9.955 33.008 1.00 85.56 331 MET A CA 1
ATOM 2668 C C . MET A 1 331 ? -25.228 -10.490 34.073 1.00 85.56 331 MET A C 1
ATOM 2670 O O . MET A 1 331 ? -26.403 -10.119 34.082 1.00 85.56 331 MET A O 1
ATOM 2674 N N . ALA A 1 332 ? -24.774 -11.382 34.957 1.00 74.56 332 ALA A N 1
ATOM 2675 C CA . ALA A 1 332 ? -25.617 -11.951 36.003 1.00 74.56 332 ALA A CA 1
ATOM 2676 C C . ALA A 1 332 ? -26.074 -10.867 36.996 1.00 74.56 332 ALA A C 1
ATOM 2678 O O . ALA A 1 332 ? -25.319 -9.945 37.310 1.00 74.56 332 ALA A O 1
ATOM 2679 N N . LYS A 1 333 ? -27.305 -10.997 37.510 1.00 55.44 333 LYS A N 1
ATOM 2680 C CA . LYS A 1 333 ? -27.733 -10.240 38.695 1.00 55.44 333 LYS A CA 1
ATOM 2681 C C . LYS A 1 333 ? -26.814 -10.608 39.870 1.00 55.44 333 LYS A C 1
ATOM 2683 O O . LYS A 1 333 ? -26.426 -11.778 39.943 1.00 55.44 333 LYS A O 1
ATOM 2688 N N . PRO A 1 334 ? -26.484 -9.673 40.783 1.00 40.69 334 PRO A N 1
ATOM 2689 C CA . PRO A 1 334 ? -25.910 -10.063 42.066 1.00 40.69 334 PRO A CA 1
ATOM 2690 C C . PRO A 1 334 ? -26.825 -11.134 42.665 1.00 40.69 334 PRO A C 1
ATOM 2692 O O . PRO A 1 334 ? -28.046 -10.958 42.703 1.00 40.69 334 PRO A O 1
ATOM 2695 N N . SER A 1 335 ? -26.254 -12.290 43.003 1.00 38.19 335 SER A N 1
ATOM 2696 C CA . SER A 1 335 ? -27.000 -13.356 43.651 1.00 38.19 335 SER A CA 1
ATOM 2697 C C . SER A 1 335 ? -27.596 -12.787 44.935 1.00 38.19 335 SER A C 1
ATOM 2699 O O . SER A 1 335 ? -26.900 -12.196 45.757 1.00 38.19 335 SER A O 1
ATOM 2701 N N . THR A 1 336 ? -28.899 -12.968 45.111 1.00 39.06 336 THR A N 1
ATOM 2702 C CA . THR A 1 336 ? -29.590 -12.902 46.401 1.00 39.06 336 THR A CA 1
ATOM 2703 C C . THR A 1 336 ? -29.093 -14.042 47.303 1.00 39.06 336 THR A C 1
ATOM 2705 O O . THR A 1 336 ? -29.853 -14.926 47.679 1.00 39.06 336 THR A O 1
ATOM 2708 N N . GLU A 1 337 ? -27.792 -14.074 47.596 1.00 36.97 337 GLU A N 1
ATOM 2709 C CA . GLU A 1 337 ? -27.161 -14.993 48.555 1.00 36.97 337 GLU A CA 1
ATOM 2710 C C . GLU A 1 337 ? -27.065 -14.378 49.962 1.00 36.97 337 GLU A C 1
ATOM 2712 O O . GLU A 1 337 ? -26.745 -15.081 50.915 1.00 36.97 337 GLU A O 1
ATOM 2717 N N . GLU A 1 338 ? -27.436 -13.105 50.142 1.00 38.41 338 GLU A N 1
ATOM 2718 C CA . GLU A 1 338 ? -27.581 -12.501 51.479 1.00 38.41 338 GLU A CA 1
ATOM 2719 C C . GLU A 1 338 ? -28.913 -12.841 52.176 1.00 38.41 338 GLU A C 1
ATOM 2721 O O . GLU A 1 338 ? -29.050 -12.601 53.372 1.00 38.41 338 GLU A O 1
ATOM 2726 N N . GLU A 1 339 ? -29.876 -13.480 51.499 1.00 39.81 339 GLU A N 1
ATOM 2727 C CA . GLU A 1 339 ? -31.152 -13.884 52.121 1.00 39.81 339 GLU A CA 1
ATOM 2728 C C . GLU A 1 339 ? -31.135 -15.293 52.750 1.00 39.81 339 GLU A C 1
ATOM 2730 O O . GLU A 1 339 ? -32.088 -15.664 53.437 1.00 39.81 339 GLU A O 1
ATOM 2735 N N . SER A 1 340 ? -30.057 -16.076 52.588 1.00 37.66 340 SER A N 1
ATOM 2736 C CA . SER A 1 340 ? -29.956 -17.433 53.163 1.00 37.66 340 SER A CA 1
ATOM 2737 C C . SER A 1 340 ? -29.001 -17.571 54.354 1.00 37.66 340 SER A C 1
ATOM 2739 O O . SER A 1 340 ? -28.809 -18.684 54.836 1.00 37.66 340 SER A O 1
ATOM 2741 N N . LEU A 1 341 ? -28.413 -16.477 54.851 1.00 40.56 341 LEU A N 1
ATOM 2742 C CA . LEU A 1 341 ? -27.617 -16.471 56.095 1.00 40.56 341 LEU A CA 1
ATOM 2743 C C . LEU A 1 341 ? -28.323 -15.770 57.268 1.00 40.56 341 LEU A C 1
ATOM 2745 O O . LEU A 1 341 ? -27.735 -15.592 58.331 1.00 40.56 341 LEU A O 1
ATOM 2749 N N . GLY A 1 342 ? -29.596 -15.411 57.091 1.00 45.78 342 GLY A N 1
ATOM 2750 C CA . GLY A 1 342 ? -30.425 -14.774 58.109 1.00 45.78 342 GLY A CA 1
ATOM 2751 C C . GLY A 1 342 ? -31.739 -15.505 58.359 1.00 45.78 342 GLY A C 1
ATOM 2752 O O . GLY A 1 342 ? -32.785 -14.871 58.250 1.00 45.78 342 GLY A O 1
ATOM 2753 N N . ARG A 1 343 ? -31.709 -16.808 58.674 1.00 36.28 343 ARG A N 1
ATOM 2754 C CA . ARG A 1 343 ? -32.770 -17.499 59.433 1.00 36.28 343 ARG A CA 1
ATOM 2755 C C . ARG A 1 343 ? -32.207 -18.609 60.300 1.00 36.28 343 ARG A C 1
ATOM 2757 O O . ARG A 1 343 ? -31.369 -19.376 59.780 1.00 36.28 343 ARG A O 1
#

pLDDT: mean 86.62, std 16.85, range [27.2, 98.56]